Protein 2W0P (pdb70)

GO terms:
  GO:0005515 protein binding (F, IPI)
  GO:0016479 negative regulation of transcription by RNA polymerase I (P, IDA)
  GO:0005730 nucleolus (C, IMP)
  GO:0043066 negative regulation of apoptotic process (P, IMP)
  GO:1900026 positive regulation of substrate adhesion-dependent cell spreading (P, IMP)
  GO:2001046 positive regulation of integrin-mediated signaling pathway (P, IMP)
  GO:0090042 tubulin deacetylation (P, IMP)
  GO:0031523 Myb complex (C, IDA)
  GO:0090307 mitotic spindle assembly (P, IDA)
  GO:0005911 cell-cell junction (C, IDA)
  GO:0044319 wound healing, spreading of cells (P, IDA)
  GO:0030334 regulation of cell migration (P, IDA)
  GO:0060271 cilium assembly (P, IMP)
  GO:0051020 GTPase binding (F, IPI)
  GO:0001664 G protein-coupled receptor binding (F, IPI)
  GO:0019900 kinase binding (F, IPI)
  GO:0005737 cytoplasm (C, IDA)
  GO:0005576 extracellular region (C, TAS)
  GO:0005829 cytosol (C, TAS)
  GO:0051015 actin filament binding (F, IDA)

Solvent-accessible surface area: 10000 Å² total; per-residue (Å²): 78,12,4,128,91,0,130,28,36,21,90,1,14,112,181,16,66,6,36,74,73,8,97,8,46,0,90,29,178,109,8,57,99,42,6,10,18,2,6,2,11,3,69,22,95,1,108,34,69,35,103,108,86,222,106,20,26,19,4,5,18,2,33,3,129,84,50,28,95,2,52,0,4,0,32,6,46,108,97,71,4,56,123,16,63,28,104,0,71,7,60,73,124,70,10,2,127,100,0,130,23,23,22,94,0,11,101,168,19,78,11,34,67,76,7,98,9,20,0,117,28,187,143,10,57,98,42,36,11,20,0,18,1,29,14,41,11,47,5,90,10,42,44,105,117,89,221,110,22,11,17,6,4,21,0,32,2,120,89,54,28,99,1,61,0,16,0,71,3,60,129,103,80,3,48,121,15,67,28,99,0,56,5,65,72,78,170,181,55,3,0,4,15,11,28,62

Secondary structure (DSSP, 8-state):
--GGG-EEESGGGT-EETTS-EEEEEE-GGG-S--EEEEEEESSPPEEEEEE-TTS-EEEEEE-SS-EEEEEEEEETTEEPTTPSEEEEEE--/--GGG-EEESGGGT-EETTS-EEEEEE-TTT-S--EEEEEEESSPPEEEEEE-TTS-EEEEEE-SS-EEEEEEEEETTEEPTTPSEEEEEEPP-/-EEEEEEE-

Sequence (196 aa):
GGAHKVRAGGPGLERAEAGVPAEFSIWTREAGAGGLAIAVEGPSKAEISFEDRKDGSCGVAYVVQEPGDYEVSVKFNEEHIPDSPFVVPVASPGGAHKVRAGGPGLERAEAGVPAEFSIWTREAGAGGLAIAVEGPSKAEISFEDRKDGSCGVAYVVQEPGDYEVSVKFNEEHIPDSPFVVPVASPSRVASSVFIT

Structure (mmCIF, N/CA/C/O backbone):
data_2W0P
#
_entry.id   2W0P
#
_cell.length_a   36.890
_cell.length_b   68.480
_cell.length_c   85.220
_cell.angle_alpha   90.00
_cell.angle_beta   90.00
_cell.angle_gamma   90.00
#
_symmetry.space_group_name_H-M   'P 21 21 21'
#
loop_
_entity.id
_entity.type
_entity.pdbx_description
1 polymer FILAMIN-A
2 polymer 'FILAMIN-BINDING LIM PROTEIN 1'
3 non-polymer 'SULFATE ION'
4 water water
#
loop_
_atom_site.group_PDB
_atom_site.id
_atom_site.type_symbol
_atom_site.label_atom_id
_atom_site.label_alt_id
_atom_site.label_comp_id
_atom_site.label_asym_id
_atom_site.label_entity_id
_atom_site.label_seq_id
_atom_site.pdbx_PDB_ins_code
_atom_site.Cartn_x
_atom_site.Cartn_y
_atom_site.Cartn_z
_atom_site.occupancy
_atom_site.B_iso_or_equiv
_atom_site.auth_seq_id
_atom_site.auth_comp_id
_atom_site.auth_asym_id
_atom_site.auth_atom_id
_atom_site.pdbx_PDB_model_num
ATOM 1 N N . GLY A 1 1 ? 32.252 20.740 25.040 1.00 33.16 2236 GLY A N 1
ATOM 2 C CA . GLY A 1 1 ? 32.903 21.999 25.565 1.00 31.96 2236 GLY A CA 1
ATOM 3 C C . GLY A 1 1 ? 32.152 23.294 25.217 1.00 31.99 2236 GLY A C 1
ATOM 4 O O . GLY A 1 1 ? 31.039 23.237 24.674 1.00 31.40 2236 GLY A O 1
ATOM 5 N N . GLY A 1 2 ? 32.744 24.452 25.564 1.00 31.50 2237 GLY A N 1
ATOM 6 C CA . GLY A 1 2 ? 32.162 25.770 25.262 1.00 30.06 2237 GLY A CA 1
ATOM 7 C C . GLY A 1 2 ? 31.657 26.668 26.396 1.00 29.10 2237 GLY A C 1
ATOM 8 O O . GLY A 1 2 ? 31.614 27.894 26.239 1.00 28.73 2237 GLY A O 1
ATOM 9 N N . ALA A 1 3 ? 31.308 26.066 27.542 1.00 26.89 2238 ALA A N 1
ATOM 10 C CA . ALA A 1 3 ? 30.601 26.742 28.647 1.00 26.09 2238 ALA A CA 1
ATOM 11 C C . ALA A 1 3 ? 31.296 28.007 29.099 1.00 25.73 2238 ALA A C 1
ATOM 12 O O . ALA A 1 3 ? 30.630 28.990 29.383 1.00 22.90 2238 ALA A O 1
ATOM 14 N N . HIS A 1 4 ? 32.643 28.004 29.129 1.00 26.65 2239 HIS A N 1
ATOM 15 C CA . HIS A 1 4 ? 33.418 29.164 29.623 1.00 28.62 2239 HIS A CA 1
ATOM 16 C C . HIS A 1 4 ? 33.272 30.392 28.703 1.00 27.17 2239 HIS A C 1
ATOM 17 O O . HIS A 1 4 ? 33.555 31.531 29.106 1.00 26.42 2239 HIS A O 1
ATOM 24 N N . LYS A 1 5 ? 32.829 30.127 27.476 1.00 26.90 2240 LYS A N 1
ATOM 25 C CA . LYS A 1 5 ? 32.638 31.176 26.457 1.00 27.97 2240 LYS A CA 1
ATOM 26 C C . LYS A 1 5 ? 31.228 31.788 26.476 1.00 26.56 2240 LYS A C 1
ATOM 27 O O . LYS A 1 5 ? 30.982 32.814 25.814 1.00 26.83 2240 LYS A O 1
ATOM 33 N N . VAL A 1 6 ? 30.317 31.173 27.236 1.00 24.33 2241 VAL A N 1
ATOM 34 C CA . VAL A 1 6 ? 28.918 31.599 27.255 1.00 23.11 2241 VAL A CA 1
ATOM 35 C C . VAL A 1 6 ? 28.781 32.707 28.296 1.00 23.15 2241 VAL A C 1
ATOM 36 O O . VAL A 1 6 ? 29.522 32.752 29.277 1.00 22.79 2241 VAL A O 1
ATOM 40 N N . ARG A 1 7 ? 27.855 33.628 28.074 1.00 22.80 2242 ARG A N 1
ATOM 41 C CA . ARG A 1 7 ? 27.574 34.655 29.082 1.00 23.97 2242 ARG A CA 1
ATOM 42 C C . ARG A 1 7 ? 26.071 34.767 29.257 1.00 22.42 2242 ARG A C 1
ATOM 43 O O . ARG A 1 7 ? 25.327 34.617 28.313 1.00 20.62 2242 ARG A O 1
ATOM 51 N N . ALA A 1 8 ? 25.651 35.090 30.473 1.00 22.73 2243 ALA A N 1
ATOM 52 C CA . ALA A 1 8 ? 24.274 35.344 30.752 1.00 21.41 2243 ALA A CA 1
ATOM 53 C C . ALA A 1 8 ? 24.178 36.593 31.619 1.00 21.80 2243 ALA A C 1
ATOM 54 O O . ALA A 1 8 ? 25.104 36.895 32.377 1.00 22.12 2243 ALA A O 1
ATOM 56 N N . GLY A 1 9 ? 23.088 37.347 31.496 1.00 20.68 2244 GLY A N 1
ATOM 57 C CA . GLY A 1 9 ? 22.862 38.494 32.386 1.00 18.24 2244 GLY A CA 1
ATOM 58 C C . GLY A 1 9 ? 21.454 39.017 32.176 1.00 19.79 2244 GLY A C 1
ATOM 59 O O . GLY A 1 9 ? 20.816 38.707 31.164 1.00 16.95 2244 GLY A O 1
ATOM 60 N N . GLY A 1 10 ? 20.989 39.858 33.104 1.00 18.53 2245 GLY A N 1
ATOM 61 C CA . GLY A 1 10 ? 19.663 40.430 33.031 1.00 19.46 2245 GLY A CA 1
ATOM 62 C C . GLY A 1 10 ? 19.005 40.445 34.411 1.00 19.08 2245 GLY A C 1
ATOM 63 O O . GLY A 1 10 ? 19.491 39.756 35.332 1.00 21.68 2245 GLY A O 1
ATOM 64 N N . PRO A 1 11 ? 17.903 41.184 34.544 1.00 20.14 2246 PRO A N 1
ATOM 65 C CA . PRO A 1 11 ? 17.244 41.381 35.840 1.00 20.53 2246 PRO A CA 1
ATOM 66 C C . PRO A 1 11 ? 16.884 40.054 36.559 1.00 19.27 2246 PRO A C 1
ATOM 67 O O . PRO A 1 11 ? 17.059 39.958 37.790 1.00 20.34 2246 PRO A O 1
ATOM 71 N N . GLY A 1 12 ? 16.468 39.043 35.801 1.00 17.77 2247 GLY A N 1
ATOM 72 C CA . GLY A 1 12 ? 16.059 37.738 36.358 1.00 17.18 2247 GLY A CA 1
ATOM 73 C C . GLY A 1 12 ? 17.173 36.894 36.985 1.00 16.73 2247 GLY A C 1
ATOM 74 O O . GLY A 1 12 ? 16.902 35.873 37.620 1.00 16.89 2247 GLY A O 1
ATOM 75 N N . LEU A 1 13 ? 18.427 37.280 36.753 1.00 15.90 2248 LEU A N 1
ATOM 76 C CA . LEU A 1 13 ? 19.566 36.680 37.435 1.00 15.59 2248 LEU A CA 1
ATOM 77 C C . LEU A 1 13 ? 20.033 37.481 38.671 1.00 17.89 2248 LEU A C 1
ATOM 78 O O . LEU A 1 13 ? 21.041 37.106 39.302 1.00 19.43 2248 LEU A O 1
ATOM 83 N N . GLU A 1 14 ? 19.298 38.529 39.021 1.00 17.89 2249 GLU A N 1
ATOM 84 C CA . GLU A 1 14 ? 19.674 39.464 40.075 1.00 21.47 2249 GLU A CA 1
ATOM 85 C C . GLU A 1 14 ? 18.577 39.500 41.174 1.00 21.99 2249 GLU A C 1
ATOM 86 O O . GLU A 1 14 ? 18.854 39.240 42.335 1.00 23.01 2249 GLU A O 1
ATOM 92 N N . ARG A 1 15 ? 17.332 39.769 40.804 1.00 22.06 2250 ARG A N 1
ATOM 93 C CA . ARG A 1 15 ? 16.223 39.735 41.776 1.00 22.99 2250 ARG A CA 1
ATOM 94 C C . ARG A 1 15 ? 14.886 39.574 41.031 1.00 22.32 2250 ARG A C 1
ATOM 95 O O . ARG A 1 15 ? 14.780 39.913 39.865 1.00 21.77 2250 ARG A O 1
ATOM 103 N N . ALA A 1 16 ? 13.857 39.086 41.704 1.00 21.64 2251 ALA A N 1
ATOM 104 C CA . ALA A 1 16 ? 12.582 38.868 41.020 1.00 21.16 2251 ALA A CA 1
ATOM 105 C C . ALA A 1 16 ? 11.471 39.092 42.003 1.00 21.35 2251 ALA A C 1
ATOM 106 O O . ALA A 1 16 ? 11.749 39.323 43.176 1.00 22.36 2251 ALA A O 1
ATOM 108 N N . GLU A 1 17 ? 10.229 39.011 41.510 1.00 22.63 2252 GLU A N 1
ATOM 109 C CA . GLU A 1 17 ? 9.019 39.113 42.331 1.00 23.79 2252 GLU A CA 1
ATOM 110 C C . GLU A 1 17 ? 8.046 37.971 42.009 1.00 23.39 2252 GLU A C 1
ATOM 111 O O . GLU A 1 17 ? 7.922 37.531 40.864 1.00 22.42 2252 GLU A O 1
ATOM 117 N N . ALA A 1 18 ? 7.417 37.426 43.041 1.00 22.72 2253 ALA A N 1
ATOM 118 C CA . ALA A 1 18 ? 6.488 36.326 42.867 1.00 23.80 2253 ALA A CA 1
ATOM 119 C C . ALA A 1 18 ? 5.403 36.665 41.840 1.00 24.54 2253 ALA A C 1
ATOM 120 O O . ALA A 1 18 ? 4.777 37.714 41.946 1.00 25.83 2253 ALA A O 1
ATOM 122 N N . GLY A 1 19 ? 5.197 35.803 40.851 1.00 23.68 2254 GLY A N 1
ATOM 123 C CA . GLY A 1 19 ? 4.139 36.013 39.861 1.00 25.03 2254 GLY A CA 1
ATOM 124 C C . GLY A 1 19 ? 4.466 36.947 38.730 1.00 25.19 2254 GLY A C 1
ATOM 125 O O . GLY A 1 19 ? 3.648 37.118 37.813 1.00 26.70 2254 GLY A O 1
ATOM 126 N N . VAL A 1 20 ? 5.638 37.576 38.777 1.00 24.01 2255 VAL A N 1
ATOM 127 C CA . VAL A 1 20 ? 6.100 38.406 37.665 1.00 24.74 2255 VAL A CA 1
ATOM 128 C C . VAL A 1 20 ? 7.240 37.708 36.861 1.00 24.66 2255 VAL A C 1
ATOM 129 O O . VAL A 1 20 ? 8.251 37.301 37.450 1.00 24.78 2255 VAL A O 1
ATOM 133 N N . PRO A 1 21 ? 7.079 37.582 35.519 1.00 23.87 2256 PRO A N 1
ATOM 134 C CA . PRO A 1 21 ? 8.166 37.048 34.683 1.00 23.32 2256 PRO A CA 1
ATOM 135 C C . PRO A 1 21 ? 9.524 37.661 34.967 1.00 21.42 2256 PRO A C 1
ATOM 136 O O . PRO A 1 21 ? 9.680 38.852 34.886 1.00 21.96 2256 PRO A O 1
ATOM 140 N N . ALA A 1 22 ? 10.491 36.817 35.332 1.00 20.83 2257 ALA A N 1
ATOM 141 C CA . ALA A 1 22 ? 11.872 37.205 35.622 1.00 20.65 2257 ALA A CA 1
ATOM 142 C C . ALA A 1 22 ? 12.712 36.889 34.380 1.00 20.12 2257 ALA A C 1
ATOM 143 O O . ALA A 1 22 ? 12.843 35.728 34.011 1.00 22.09 2257 ALA A O 1
ATOM 145 N N . GLU A 1 23 ? 13.293 37.918 33.766 1.00 19.48 2258 GLU A N 1
ATOM 146 C CA . GLU A 1 23 ? 13.865 37.774 32.429 1.00 18.69 2258 GLU A CA 1
ATOM 147 C C . GLU A 1 23 ? 15.379 37.988 32.385 1.00 17.22 2258 GLU A C 1
ATOM 148 O O . GLU A 1 23 ? 15.916 38.881 33.047 1.00 17.51 2258 GLU A O 1
ATOM 154 N N . PHE A 1 24 ? 16.061 37.140 31.611 1.00 17.17 2259 PHE A N 1
ATOM 155 C CA . PHE A 1 24 ? 17.484 37.335 31.338 1.00 16.17 2259 PHE A CA 1
ATOM 156 C C . PHE A 1 24 ? 17.857 36.829 29.945 1.00 15.67 2259 PHE A C 1
ATOM 157 O O . PHE A 1 24 ? 17.067 36.148 29.306 1.00 16.30 2259 PHE A O 1
ATOM 165 N N . SER A 1 25 ? 19.090 37.130 29.541 1.00 14.64 2260 SER A N 1
ATOM 166 C CA . SER A 1 25 ? 19.608 36.739 28.238 1.00 17.77 2260 SER A CA 1
ATOM 167 C C . SER A 1 25 ? 20.811 35.837 28.386 1.00 15.69 2260 SER A C 1
ATOM 168 O O . SER A 1 25 ? 21.554 35.991 29.331 1.00 15.50 2260 SER A O 1
ATOM 171 N N . ILE A 1 26 ? 20.985 34.959 27.403 1.00 15.77 2261 ILE A N 1
ATOM 172 C CA . ILE A 1 26 ? 22.164 34.123 27.254 1.00 18.01 2261 ILE A CA 1
ATOM 173 C C . ILE A 1 26 ? 22.765 34.345 25.869 1.00 19.87 2261 ILE A C 1
ATOM 174 O O . ILE A 1 26 ? 22.049 34.313 24.827 1.00 21.63 2261 ILE A O 1
ATOM 179 N N . TRP A 1 27 ? 24.070 34.508 25.847 1.00 22.46 2262 TRP A N 1
ATOM 180 C CA . TRP A 1 27 ? 24.799 34.604 24.592 1.00 25.90 2262 TRP A CA 1
ATOM 181 C C . TRP A 1 27 ? 25.768 33.397 24.442 1.00 25.14 2262 TRP A C 1
ATOM 182 O O . TRP A 1 27 ? 26.756 33.289 25.169 1.00 24.02 2262 TRP A O 1
ATOM 202 N N . THR A 1 28 ? 25.468 32.492 23.525 1.00 26.48 2263 THR A N 1
ATOM 203 C CA . THR A 1 28 ? 26.350 31.320 23.319 1.00 30.73 2263 THR A CA 1
ATOM 204 C C . THR A 1 28 ? 27.033 31.340 21.967 1.00 33.01 2263 THR A C 1
ATOM 205 O O . THR A 1 28 ? 27.582 30.311 21.531 1.00 33.18 2263 THR A O 1
ATOM 209 N N . ARG A 1 29 ? 26.994 32.498 21.301 1.00 35.30 2264 ARG A N 1
ATOM 210 C CA . ARG A 1 29 ? 27.498 32.616 19.931 1.00 37.31 2264 ARG A CA 1
ATOM 211 C C . ARG A 1 29 ? 28.962 32.126 19.795 1.00 38.08 2264 ARG A C 1
ATOM 212 O O . ARG A 1 29 ? 29.271 31.339 18.902 1.00 39.20 2264 ARG A O 1
ATOM 220 N N . GLU A 1 30 ? 29.836 32.543 20.696 1.00 39.27 2265 GLU A N 1
ATOM 221 C CA . GLU A 1 30 ? 31.221 32.062 20.706 1.00 41.16 2265 GLU A CA 1
ATOM 222 C C . GLU A 1 30 ? 31.497 30.610 21.178 1.00 41.30 2265 GLU A C 1
ATOM 223 O O . GLU A 1 30 ? 32.652 30.191 21.176 1.00 41.95 2265 GLU A O 1
ATOM 229 N N . ALA A 1 31 ? 30.473 29.837 21.553 1.00 41.13 2266 ALA A N 1
ATOM 230 C CA . ALA A 1 31 ? 30.685 28.533 22.238 1.00 41.01 2266 ALA A CA 1
ATOM 231 C C . ALA A 1 31 ? 30.632 27.296 21.336 1.00 41.34 2266 ALA A C 1
ATOM 232 O O . ALA A 1 31 ? 30.982 26.183 21.761 1.00 40.68 2266 ALA A O 1
ATOM 234 N N . GLY A 1 32 ? 30.176 27.477 20.104 1.00 41.17 2267 GLY A N 1
ATOM 235 C CA . GLY A 1 32 ? 30.211 26.389 19.151 1.00 41.44 2267 GLY A CA 1
ATOM 236 C C . GLY A 1 32 ? 29.010 25.501 19.345 1.00 41.63 2267 GLY A C 1
ATOM 237 O O . GLY A 1 32 ? 27.988 25.947 19.879 1.00 41.35 2267 GLY A O 1
ATOM 238 N N . ALA A 1 33 ? 29.138 24.246 18.908 1.00 41.01 2268 ALA A N 1
ATOM 239 C CA . ALA A 1 33 ? 28.027 23.296 18.931 1.00 40.32 2268 ALA A CA 1
ATOM 240 C C . ALA A 1 33 ? 27.629 22.955 20.370 1.00 39.15 2268 ALA A C 1
ATOM 241 O O . ALA A 1 33 ? 28.505 22.788 21.228 1.00 38.81 2268 ALA A O 1
ATOM 243 N N . GLY A 1 34 ? 26.324 22.894 20.644 1.00 38.14 2269 GLY A N 1
ATOM 244 C CA . GLY A 1 34 ? 25.888 22.359 21.935 1.00 35.64 2269 GLY A CA 1
ATOM 245 C C . GLY A 1 34 ? 24.463 22.546 22.412 1.00 34.02 2269 GLY A C 1
ATOM 246 O O . GLY A 1 34 ? 23.659 23.182 21.767 1.00 34.28 2269 GLY A O 1
ATOM 247 N N . GLY A 1 35 ? 24.175 21.949 23.569 1.00 31.62 2270 GLY A N 1
ATOM 248 C CA . GLY A 1 35 ? 22.884 22.027 24.235 1.00 28.81 2270 GLY A CA 1
ATOM 249 C C . GLY A 1 35 ? 22.960 22.965 25.431 1.00 25.38 2270 GLY A C 1
ATOM 250 O O . GLY A 1 35 ? 23.912 22.931 26.200 1.00 24.80 2270 GLY A O 1
ATOM 251 N N . LEU A 1 36 ? 21.953 23.800 25.567 1.00 22.50 2271 LEU A N 1
ATOM 252 C CA . LEU A 1 36 ? 21.828 24.655 26.712 1.00 21.08 2271 LEU A CA 1
ATOM 253 C C . LEU A 1 36 ? 20.834 24.015 27.666 1.00 20.71 2271 LEU A C 1
ATOM 254 O O . LEU A 1 36 ? 19.785 23.484 27.250 1.00 19.36 2271 LEU A O 1
ATOM 259 N N . ALA A 1 37 ? 21.126 24.100 28.956 1.00 19.14 2272 ALA A N 1
ATOM 260 C CA . ALA A 1 37 ? 20.189 23.604 29.967 1.00 18.89 2272 ALA A CA 1
ATOM 261 C C . ALA A 1 37 ? 20.017 24.707 31.038 1.00 17.58 2272 ALA A C 1
ATOM 262 O O . ALA A 1 37 ? 20.977 25.278 31.488 1.00 20.23 2272 ALA A O 1
ATOM 264 N N . ILE A 1 38 ? 18.785 24.981 31.409 1.00 16.30 2273 ILE A N 1
ATOM 265 C CA . ILE A 1 38 ? 18.384 26.009 32.345 1.00 15.88 2273 ILE A CA 1
ATOM 266 C C . ILE A 1 38 ? 17.548 25.293 33.417 1.00 14.21 2273 ILE A C 1
ATOM 267 O O . ILE A 1 38 ? 16.701 24.420 33.115 1.00 14.81 2273 ILE A O 1
ATOM 272 N N . ALA A 1 39 ? 17.814 25.614 34.676 1.00 13.68 2274 ALA A N 1
ATOM 273 C CA . ALA A 1 39 ? 17.015 25.003 35.752 1.00 12.43 2274 ALA A CA 1
ATOM 274 C C . ALA A 1 39 ? 16.694 26.087 36.771 1.00 13.24 2274 ALA A C 1
ATOM 275 O O . ALA A 1 39 ? 17.471 27.038 36.946 1.00 11.45 2274 ALA A O 1
ATOM 277 N N . VAL A 1 40 ? 15.550 25.948 37.443 1.00 12.46 2275 VAL A N 1
ATOM 278 C CA . VAL A 1 40 ? 15.218 26.902 38.507 1.00 12.15 2275 VAL A CA 1
ATOM 279 C C . VAL A 1 40 ? 14.781 26.030 39.689 1.00 12.70 2275 VAL A C 1
ATOM 280 O O . VAL A 1 40 ? 13.950 25.153 39.486 1.00 13.31 2275 VAL A O 1
ATOM 284 N N . GLU A 1 41 ? 15.361 26.287 40.870 1.00 13.65 2276 GLU A N 1
ATOM 285 C CA . GLU A 1 41 ? 15.044 25.441 42.027 1.00 14.19 2276 GLU A CA 1
ATOM 286 C C . GLU A 1 41 ? 14.740 26.357 43.209 1.00 14.25 2276 GLU A C 1
ATOM 287 O O . GLU A 1 41 ? 15.441 27.320 43.412 1.00 12.93 2276 GLU A O 1
ATOM 293 N N . GLY A 1 42 ? 13.673 26.063 43.979 1.00 14.46 2277 GLY A N 1
ATOM 294 C CA . GLY A 1 42 ? 13.425 26.827 45.200 1.00 14.76 2277 GLY A CA 1
ATOM 295 C C . GLY A 1 42 ? 12.063 26.376 45.735 1.00 16.86 2277 GLY A C 1
ATOM 296 O O . GLY A 1 42 ? 11.643 25.252 45.453 1.00 17.23 2277 GLY A O 1
ATOM 297 N N . PRO A 1 43 ? 11.412 27.213 46.548 1.00 17.70 2278 PRO A N 1
ATOM 298 C CA . PRO A 1 43 ? 10.160 26.829 47.274 1.00 19.92 2278 PRO A CA 1
ATOM 299 C C . PRO A 1 43 ? 8.883 26.683 46.450 1.00 22.02 2278 PRO A C 1
ATOM 300 O O . PRO A 1 43 ? 7.857 26.289 47.013 1.00 24.58 2278 PRO A O 1
ATOM 304 N N . SER A 1 44 ? 8.904 26.924 45.136 1.00 19.77 2279 SER A N 1
ATOM 305 C CA . SER A 1 44 ? 7.702 26.616 44.318 1.00 20.28 2279 SER A CA 1
ATOM 306 C C . SER A 1 44 ? 8.083 26.250 42.900 1.00 20.70 2279 SER A C 1
ATOM 307 O O . SER A 1 44 ? 9.236 26.492 42.548 1.00 17.96 2279 SER A O 1
ATOM 310 N N . LYS A 1 45 ? 7.145 25.649 42.117 1.00 20.99 2280 LYS A N 1
ATOM 311 C CA . LYS A 1 45 ? 7.414 25.184 40.715 1.00 23.27 2280 LYS A CA 1
ATOM 312 C C . LYS A 1 45 ? 7.662 26.411 39.808 1.00 22.60 2280 LYS A C 1
ATOM 313 O O . LYS A 1 45 ? 6.891 27.365 39.852 1.00 23.48 2280 LYS A O 1
ATOM 319 N N . ALA A 1 46 ? 8.731 26.393 39.005 1.00 21.47 2281 ALA A N 1
ATOM 320 C CA . ALA A 1 46 ? 8.971 27.449 38.013 1.00 20.62 2281 ALA A CA 1
ATOM 321 C C . ALA A 1 46 ? 8.331 27.064 36.682 1.00 20.15 2281 ALA A C 1
ATOM 322 O O . ALA A 1 46 ? 8.422 25.907 36.284 1.00 21.00 2281 ALA A O 1
ATOM 324 N N . GLU A 1 47 ? 7.701 28.034 36.018 1.00 19.93 2282 GLU A N 1
ATOM 325 C CA . GLU A 1 47 ? 7.354 27.911 34.617 1.00 21.40 2282 GLU A CA 1
ATOM 326 C C . GLU A 1 47 ? 8.459 28.625 33.818 1.00 20.76 2282 GLU A C 1
ATOM 327 O O . GLU A 1 47 ? 8.625 29.820 33.977 1.00 21.59 2282 GLU A O 1
ATOM 333 N N . ILE A 1 48 ? 9.145 27.895 32.940 1.00 20.47 2283 ILE A N 1
ATOM 334 C CA . ILE A 1 48 ? 10.331 28.478 32.219 1.00 19.34 2283 ILE A CA 1
ATOM 335 C C . ILE A 1 48 ? 10.004 28.544 30.730 1.00 20.77 2283 ILE A C 1
ATOM 336 O O . ILE A 1 48 ? 9.572 27.546 30.127 1.00 21.56 2283 ILE A O 1
ATOM 341 N N . SER A 1 49 ? 10.180 29.715 30.148 1.00 22.41 2284 SER A N 1
ATOM 342 C CA . SER A 1 49 ? 10.073 29.844 28.676 1.00 23.13 2284 SER A CA 1
ATOM 343 C C . SER A 1 49 ? 11.356 30.362 28.037 1.00 23.03 2284 SER A C 1
ATOM 344 O O . SER A 1 49 ? 12.178 31.012 28.688 1.00 20.30 2284 SER A O 1
ATOM 347 N N . PHE A 1 50 ? 11.532 30.035 26.760 1.00 23.89 2285 PHE A N 1
ATOM 348 C CA . PHE A 1 50 ? 12.828 30.197 26.124 1.00 26.85 2285 PHE A CA 1
ATOM 349 C C . PHE A 1 50 ? 12.547 30.768 24.740 1.00 28.58 2285 PHE A C 1
ATOM 350 O O . PHE A 1 50 ? 11.594 30.325 24.088 1.00 29.70 2285 PHE A O 1
ATOM 358 N N . GLU A 1 51 ? 13.314 31.765 24.304 1.00 28.93 2286 GLU A N 1
ATOM 359 C CA . GLU A 1 51 ? 13.178 32.251 22.915 1.00 30.88 2286 GLU A CA 1
ATOM 360 C C . GLU A 1 51 ? 14.531 32.294 22.236 1.00 30.76 2286 GLU A C 1
ATOM 361 O O . GLU A 1 51 ? 15.454 32.965 22.704 1.00 27.88 2286 GLU A O 1
ATOM 367 N N . ASP A 1 52 ? 14.638 31.512 21.165 1.00 32.08 2287 ASP A N 1
ATOM 368 C CA . ASP A 1 52 ? 15.868 31.406 20.390 1.00 33.93 2287 ASP A CA 1
ATOM 369 C C . ASP A 1 52 ? 15.747 32.523 19.338 1.00 33.39 2287 ASP A C 1
ATOM 370 O O . ASP A 1 52 ? 14.967 32.393 18.384 1.00 34.64 2287 ASP A O 1
ATOM 375 N N . ARG A 1 53 ? 16.442 33.638 19.538 1.00 31.83 2288 ARG A N 1
ATOM 376 C CA . ARG A 1 53 ? 16.247 34.805 18.645 1.00 32.32 2288 ARG A CA 1
ATOM 377 C C . ARG A 1 53 ? 17.190 34.776 17.431 1.00 32.47 2288 ARG A C 1
ATOM 378 O O . ARG A 1 53 ? 18.222 34.138 17.459 1.00 31.08 2288 ARG A O 1
ATOM 386 N N . LYS A 1 54 ? 16.855 35.475 16.363 1.00 34.23 2289 LYS A N 1
ATOM 387 C CA . LYS A 1 54 ? 17.739 35.376 15.202 1.00 36.46 2289 LYS A CA 1
ATOM 388 C C . LYS A 1 54 ? 18.995 36.281 15.324 1.00 34.49 2289 LYS A C 1
ATOM 389 O O . LYS A 1 54 ? 19.813 36.359 14.423 1.00 33.75 2289 LYS A O 1
ATOM 395 N N . ASP A 1 55 ? 19.162 36.912 16.489 1.00 34.33 2290 ASP A N 1
ATOM 396 C CA . ASP A 1 55 ? 20.144 38.000 16.683 1.00 32.39 2290 ASP A CA 1
ATOM 397 C C . ASP A 1 55 ? 21.423 37.691 17.483 1.00 32.22 2290 ASP A C 1
ATOM 398 O O . ASP A 1 55 ? 22.096 38.614 17.934 1.00 31.53 2290 ASP A O 1
ATOM 403 N N . GLY A 1 56 ? 21.755 36.412 17.641 1.00 33.56 2291 GLY A N 1
ATOM 404 C CA . GLY A 1 56 ? 22.913 36.000 18.443 1.00 33.31 2291 GLY A CA 1
ATOM 405 C C . GLY A 1 56 ? 22.604 35.871 19.941 1.00 33.87 2291 GLY A C 1
ATOM 406 O O . GLY A 1 56 ? 23.536 35.747 20.781 1.00 34.86 2291 GLY A O 1
ATOM 407 N N . SER A 1 57 ? 21.312 35.899 20.305 1.00 31.90 2292 SER A N 1
ATOM 408 C CA . SER A 1 57 ? 20.964 35.845 21.731 1.00 28.80 2292 SER A CA 1
ATOM 409 C C . SER A 1 57 ? 19.800 34.914 22.015 1.00 27.73 2292 SER A C 1
ATOM 410 O O . SER A 1 57 ? 18.965 34.639 21.146 1.00 26.43 2292 SER A O 1
ATOM 413 N N . CYS A 1 58 ? 19.744 34.410 23.241 1.00 25.26 2293 CYS A N 1
ATOM 414 C CA . CYS A 1 58 ? 18.652 33.506 23.613 1.00 23.69 2293 CYS A CA 1
ATOM 415 C C . CYS A 1 58 ? 17.928 34.143 24.814 1.00 21.71 2293 CYS A C 1
ATOM 416 O O . CYS A 1 58 ? 18.547 34.536 25.787 1.00 22.27 2293 CYS A O 1
ATOM 420 N N . GLY A 1 59 ? 16.620 34.281 24.737 1.00 20.00 2294 GLY A N 1
ATOM 421 C CA . GLY A 1 59 ? 15.916 34.885 25.827 1.00 17.80 2294 GLY A CA 1
ATOM 422 C C . GLY A 1 59 ? 15.287 33.832 26.757 1.00 17.95 2294 GLY A C 1
ATOM 423 O O . GLY A 1 59 ? 14.692 32.886 26.292 1.00 15.90 2294 GLY A O 1
ATOM 424 N N . VAL A 1 60 ? 15.296 34.106 28.053 1.00 16.58 2295 VAL A N 1
ATOM 425 C CA . VAL A 1 60 ? 14.718 33.185 29.024 1.00 17.61 2295 VAL A CA 1
ATOM 426 C C . VAL A 1 60 ? 13.823 34.012 29.934 1.00 16.53 2295 VAL A C 1
ATOM 427 O O . VAL A 1 60 ? 14.142 35.168 30.220 1.00 16.34 2295 VAL A O 1
ATOM 431 N N . ALA A 1 61 ? 12.695 33.418 30.363 1.00 17.73 2296 ALA A N 1
ATOM 432 C CA . ALA A 1 61 ? 11.858 34.064 31.372 1.00 17.91 2296 ALA A CA 1
ATOM 433 C C . ALA A 1 61 ? 11.370 32.912 32.282 1.00 17.66 2296 ALA A C 1
ATOM 434 O O . ALA A 1 61 ? 11.144 31.767 31.804 1.00 17.99 2296 ALA A O 1
ATOM 436 N N . TYR A 1 62 ? 11.266 33.198 33.582 1.00 16.61 2297 TYR A N 1
ATOM 437 C CA . TYR A 1 62 ? 10.640 32.199 34.458 1.00 15.88 2297 TYR A CA 1
ATOM 438 C C . TYR A 1 62 ? 9.665 32.913 35.364 1.00 16.75 2297 TYR A C 1
ATOM 439 O O . TYR A 1 62 ? 9.806 34.109 35.616 1.00 16.67 2297 TYR A O 1
ATOM 448 N N . VAL A 1 63 ? 8.671 32.165 35.835 1.00 18.00 2298 VAL A N 1
ATOM 449 C CA . VAL A 1 63 ? 7.769 32.699 36.841 1.00 18.11 2298 VAL A CA 1
ATOM 450 C C . VAL A 1 63 ? 7.633 31.683 37.967 1.00 17.32 2298 VAL A C 1
ATOM 451 O O . VAL A 1 63 ? 7.426 30.491 37.748 1.00 16.91 2298 VAL A O 1
ATOM 455 N N . VAL A 1 64 ? 7.747 32.167 39.186 1.00 17.90 2299 VAL A N 1
ATOM 456 C CA . VAL A 1 64 ? 7.561 31.295 40.363 1.00 18.21 2299 VAL A CA 1
ATOM 457 C C . VAL A 1 64 ? 6.508 31.978 41.242 1.00 19.32 2299 VAL A C 1
ATOM 458 O O . VAL A 1 64 ? 6.449 33.209 41.255 1.00 18.89 2299 VAL A O 1
ATOM 462 N N . GLN A 1 65 ? 5.666 31.209 41.950 1.00 21.39 2300 GLN A N 1
ATOM 463 C CA . GLN A 1 65 ? 4.549 31.899 42.671 1.00 22.40 2300 GLN A CA 1
ATOM 464 C C . GLN A 1 65 ? 4.811 32.217 44.122 1.00 22.78 2300 GLN A C 1
ATOM 465 O O . GLN A 1 65 ? 4.099 33.048 44.729 1.00 24.72 2300 GLN A O 1
ATOM 471 N N . GLU A 1 66 ? 5.826 31.581 44.698 1.00 22.21 2301 GLU A N 1
ATOM 472 C CA . GLU A 1 66 ? 6.121 31.786 46.092 1.00 22.30 2301 GLU A CA 1
ATOM 473 C C . GLU A 1 66 ? 7.399 32.612 46.329 1.00 21.41 2301 GLU A C 1
ATOM 474 O O . GLU A 1 66 ? 8.475 32.285 45.792 1.00 21.29 2301 GLU A O 1
ATOM 480 N N . PRO A 1 67 ? 7.315 33.636 47.189 1.00 21.68 2302 PRO A N 1
ATOM 481 C CA . PRO A 1 67 ? 8.556 34.375 47.559 1.00 21.91 2302 PRO A CA 1
ATOM 482 C C . PRO A 1 67 ? 9.600 33.504 48.246 1.00 20.91 2302 PRO A C 1
ATOM 483 O O . PRO A 1 67 ? 9.252 32.532 48.925 1.00 22.18 2302 PRO A O 1
ATOM 487 N N . GLY A 1 68 ? 10.873 33.833 48.088 1.00 19.70 2303 GLY A N 1
ATOM 488 C CA . GLY A 1 68 ? 11.924 33.122 48.747 1.00 18.76 2303 GLY A CA 1
ATOM 489 C C . GLY A 1 68 ? 13.163 33.167 47.879 1.00 20.07 2303 GLY A C 1
ATOM 490 O O . GLY A 1 68 ? 13.178 33.864 46.852 1.00 19.08 2303 GLY A O 1
ATOM 491 N N . ASP A 1 69 ? 14.184 32.407 48.259 1.00 19.18 2304 ASP A N 1
ATOM 492 C CA . ASP A 1 69 ? 15.443 32.406 47.478 1.00 20.00 2304 ASP A CA 1
ATOM 493 C C . ASP A 1 69 ? 15.430 31.248 46.504 1.00 18.46 2304 ASP A C 1
ATOM 494 O O . ASP A 1 69 ? 15.115 30.106 46.874 1.00 18.08 2304 ASP A O 1
ATOM 499 N N . TYR A 1 70 ? 15.836 31.540 45.277 1.00 17.42 2305 TYR A N 1
ATOM 500 C CA . TYR A 1 70 ? 15.810 30.549 44.202 1.00 15.22 2305 TYR A CA 1
ATOM 501 C C . TYR A 1 70 ? 17.220 30.435 43.593 1.00 15.58 2305 TYR A C 1
ATOM 502 O O . TYR A 1 70 ? 17.989 31.374 43.627 1.00 16.89 2305 TYR A O 1
ATOM 511 N N . GLU A 1 71 ? 17.548 29.260 43.061 1.00 14.75 2306 GLU A N 1
ATOM 512 C CA . GLU A 1 71 ? 18.762 29.102 42.311 1.00 15.10 2306 GLU A CA 1
ATOM 513 C C . GLU A 1 71 ? 18.460 28.949 40.847 1.00 13.50 2306 GLU A C 1
ATOM 514 O O . GLU A 1 71 ? 17.596 28.136 40.436 1.00 14.13 2306 GLU A O 1
ATOM 520 N N . VAL A 1 72 ? 19.210 29.672 40.040 1.00 14.06 2307 VAL A N 1
ATOM 521 C CA . VAL A 1 72 ? 19.028 29.566 38.560 1.00 14.07 2307 VAL A CA 1
ATOM 522 C C . VAL A 1 72 ? 20.342 29.013 37.998 1.00 14.00 2307 VAL A C 1
ATOM 523 O O . VAL A 1 72 ? 21.375 29.610 38.210 1.00 14.53 2307 VAL A O 1
ATOM 527 N N . SER A 1 73 ? 20.263 27.883 37.270 1.00 13.91 2308 SER A N 1
ATOM 528 C CA . SER A 1 73 ? 21.449 27.157 36.740 1.00 15.70 2308 SER A CA 1
ATOM 529 C C . SER A 1 73 ? 21.440 27.356 35.248 1.00 13.98 23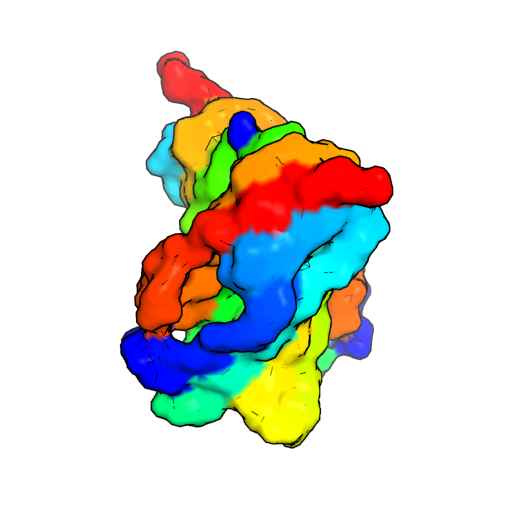08 SER A C 1
ATOM 530 O O . SER A 1 73 ? 20.360 27.259 34.659 1.00 15.26 2308 SER A O 1
ATOM 533 N N . VAL A 1 74 ? 22.590 27.666 34.643 1.00 14.62 2309 VAL A N 1
ATOM 534 C CA . VAL A 1 74 ? 22.690 27.723 33.198 1.00 14.14 2309 VAL A CA 1
ATOM 535 C C . VAL A 1 74 ? 23.924 26.895 32.861 1.00 14.39 2309 VAL A C 1
ATOM 536 O O . VAL A 1 74 ? 25.042 27.167 33.352 1.00 11.63 2309 VAL A O 1
ATOM 540 N N . LYS A 1 75 ? 23.705 25.873 32.023 1.00 14.76 2310 LYS A N 1
ATOM 541 C CA . LYS A 1 75 ? 24.784 24.981 31.666 1.00 17.10 2310 LYS A CA 1
ATOM 542 C C . LYS A 1 75 ? 24.866 24.922 30.156 1.00 17.67 2310 LYS A C 1
ATOM 543 O O . LYS A 1 75 ? 23.855 25.023 29.489 1.00 17.17 2310 LYS A O 1
ATOM 549 N N . PHE A 1 76 ? 26.074 24.816 29.643 1.00 18.97 2311 PHE A N 1
ATOM 550 C CA . PHE A 1 76 ? 26.273 24.581 28.186 1.00 19.20 2311 PHE A CA 1
ATOM 551 C C . PHE A 1 76 ? 27.059 23.290 28.012 1.00 19.51 2311 PHE A C 1
ATOM 552 O O . PHE A 1 76 ? 28.148 23.180 28.577 1.00 20.45 2311 PHE A O 1
ATOM 560 N N . ASN A 1 77 ? 26.498 22.307 27.319 1.00 19.71 2312 ASN A N 1
ATOM 561 C CA . ASN A 1 77 ? 27.139 20.985 27.208 1.00 21.99 2312 ASN A CA 1
ATOM 562 C C . ASN A 1 77 ? 27.449 20.362 28.586 1.00 22.70 2312 ASN A C 1
ATOM 563 O O . ASN A 1 77 ? 28.567 19.860 28.862 1.00 21.13 2312 ASN A O 1
ATOM 568 N N . GLU A 1 78 ? 26.437 20.434 29.445 1.00 22.78 2313 GLU A N 1
ATOM 569 C CA . GLU A 1 78 ? 26.481 19.820 30.776 1.00 25.21 2313 GLU A CA 1
ATOM 570 C C . GLU A 1 78 ? 27.408 20.504 31.781 1.00 23.82 2313 GLU A C 1
ATOM 571 O O . GLU A 1 78 ? 27.621 19.967 32.884 1.00 24.82 2313 GLU A O 1
ATOM 577 N N . GLU A 1 79 ? 27.952 21.677 31.447 1.00 20.70 2314 GLU A N 1
ATOM 578 C CA . GLU A 1 79 ? 28.848 22.400 32.355 1.00 20.73 2314 GLU A CA 1
ATOM 579 C C . GLU A 1 79 ? 28.312 23.765 32.717 1.00 18.38 2314 GLU A C 1
ATOM 580 O O . GLU A 1 79 ? 27.871 24.505 31.814 1.00 14.53 2314 GLU A O 1
ATOM 586 N N . HIS A 1 80 ? 28.416 24.147 33.996 1.00 16.80 2315 HIS A N 1
ATOM 587 C CA . HIS A 1 80 ? 27.960 25.499 34.403 1.00 17.34 2315 HIS A CA 1
ATOM 588 C C . HIS A 1 80 ? 28.733 26.582 33.647 1.00 18.76 2315 HIS A C 1
ATOM 589 O O . HIS A 1 80 ? 29.947 26.468 33.474 1.00 18.33 2315 HIS A O 1
ATOM 596 N N . ILE A 1 81 ? 28.018 27.629 33.219 1.00 16.94 2316 ILE A N 1
ATOM 597 C CA . ILE A 1 81 ? 28.658 28.802 32.652 1.00 17.19 2316 ILE A CA 1
ATOM 598 C C . ILE A 1 81 ? 29.220 29.657 33.780 1.00 17.25 2316 ILE A C 1
ATOM 599 O O . ILE A 1 81 ? 28.930 29.389 34.970 1.00 17.87 2316 ILE A O 1
ATOM 604 N N . PRO A 1 82 ? 30.010 30.681 33.433 1.00 18.67 2317 PRO A N 1
ATOM 605 C CA . PRO A 1 82 ? 30.536 31.566 34.448 1.00 18.45 2317 PRO A CA 1
ATOM 606 C C . PRO A 1 82 ? 29.436 32.168 35.357 1.00 18.21 2317 PRO A C 1
ATOM 607 O O . PRO A 1 82 ? 28.391 32.570 34.880 1.00 17.39 2317 PRO A O 1
ATOM 611 N N . ASP A 1 83 ? 29.686 32.177 36.672 1.00 17.69 2318 ASP A N 1
ATOM 612 C CA . ASP A 1 83 ? 28.720 32.692 37.672 1.00 18.22 2318 ASP A CA 1
ATOM 613 C C . ASP A 1 83 ? 27.477 31.810 37.955 1.00 17.16 2318 ASP A C 1
ATOM 614 O O . ASP A 1 83 ? 26.688 32.111 38.872 1.00 17.05 2318 ASP A O 1
ATOM 619 N N . SER A 1 84 ? 27.312 30.697 37.235 1.00 15.92 2319 SER A N 1
ATOM 620 C CA . SER A 1 84 ? 26.223 29.735 37.559 1.00 15.30 2319 SER A CA 1
ATOM 621 C C . SER A 1 84 ? 26.729 28.675 38.610 1.00 14.98 2319 SER A C 1
ATOM 622 O O . SER A 1 84 ? 27.867 28.223 38.540 1.00 15.03 2319 SER A O 1
ATOM 625 N N . PRO A 1 85 ? 25.850 28.217 39.528 1.00 15.14 2320 PRO A N 1
ATOM 626 C CA . PRO A 1 85 ? 24.451 28.615 39.682 1.00 14.38 2320 PRO A CA 1
ATOM 627 C C . PRO A 1 85 ? 24.311 30.023 40.279 1.00 14.37 2320 PRO A C 1
ATOM 628 O O . PRO A 1 85 ? 25.131 30.447 41.102 1.00 16.02 2320 PRO A O 1
ATOM 632 N N . PHE A 1 86 ? 23.283 30.722 39.854 1.00 14.91 2321 PHE A N 1
ATOM 633 C CA . PHE A 1 86 ? 22.970 32.062 40.372 1.00 15.02 2321 PHE A CA 1
ATOM 634 C C . PHE A 1 86 ? 21.966 31.950 41.515 1.00 16.41 2321 PHE A C 1
ATOM 635 O O . PHE A 1 86 ? 21.000 31.154 41.419 1.00 18.18 2321 PHE A O 1
ATOM 643 N N . VAL A 1 87 ? 22.162 32.743 42.580 1.00 15.70 2322 VAL A N 1
ATOM 644 C CA . VAL A 1 87 ? 21.175 32.773 43.677 1.00 15.55 2322 VAL A CA 1
ATOM 645 C C . VAL A 1 87 ? 20.369 34.057 43.572 1.00 16.07 2322 VAL A C 1
ATOM 646 O O . VAL A 1 87 ? 20.957 35.155 43.582 1.00 15.11 2322 VAL A O 1
ATOM 650 N N . VAL A 1 88 ? 19.045 33.927 43.398 1.00 14.04 2323 VAL A N 1
ATOM 651 C CA . VAL A 1 88 ? 18.138 35.082 43.130 1.00 16.09 2323 VAL A CA 1
ATOM 652 C C . VAL A 1 88 ? 17.071 35.204 44.211 1.00 16.02 2323 VAL A C 1
ATOM 653 O O . VAL A 1 88 ? 16.238 34.300 44.352 1.00 17.50 2323 VAL A O 1
ATOM 657 N N . PRO A 1 89 ? 17.067 36.326 44.958 1.00 17.84 2324 PRO A N 1
ATOM 658 C CA . PRO A 1 89 ? 15.958 36.599 45.916 1.00 17.81 2324 PRO A CA 1
ATOM 659 C C . PRO A 1 89 ? 14.651 36.978 45.197 1.00 19.21 2324 PRO A C 1
ATOM 660 O O . PRO A 1 89 ? 14.630 37.911 44.365 1.00 18.85 2324 PRO A O 1
ATOM 664 N N . VAL A 1 90 ? 13.567 36.251 45.503 1.00 17.69 2325 VAL A N 1
ATOM 665 C CA . VAL A 1 90 ? 12.258 36.514 44.928 1.00 18.56 2325 VAL A CA 1
ATOM 666 C C . VAL A 1 90 ? 11.304 37.173 45.983 1.00 21.41 2325 VAL A C 1
ATOM 667 O O . VAL A 1 90 ? 10.944 36.542 47.000 1.00 20.89 2325 VAL A O 1
ATO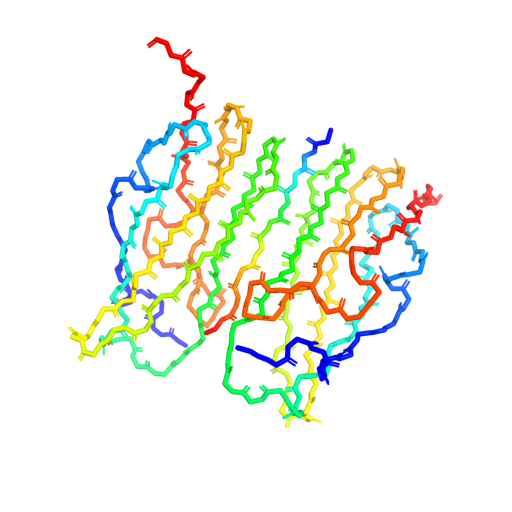M 671 N N . ALA A 1 91 ? 10.909 38.429 45.726 1.00 23.47 2326 ALA A N 1
ATOM 672 C CA . ALA A 1 91 ? 10.181 39.219 46.738 1.00 26.21 2326 ALA A CA 1
ATOM 673 C C . ALA A 1 91 ? 8.691 39.009 46.654 1.00 28.38 2326 ALA A C 1
ATOM 674 O O . ALA A 1 91 ? 8.185 38.506 45.655 1.00 28.52 2326 ALA A O 1
ATOM 676 N N . SER A 1 92 ? 7.967 39.340 47.724 1.00 30.78 2327 SER A N 1
ATOM 677 C CA . SER A 1 92 ? 6.518 39.365 47.617 1.00 34.27 2327 SER A CA 1
ATOM 678 C C . SER A 1 92 ? 6.100 40.494 46.678 1.00 35.96 2327 SER A C 1
ATOM 679 O O . SER A 1 92 ? 6.804 41.494 46.520 1.00 35.91 2327 SER A O 1
ATOM 682 N N . PRO A 1 93 ? 4.957 40.318 46.024 1.00 37.97 2328 PRO A N 1
ATOM 683 C CA . PRO A 1 93 ? 4.483 41.331 45.099 1.00 38.91 2328 PRO A CA 1
ATOM 684 C C . PRO A 1 93 ? 4.019 42.654 45.769 1.00 40.00 2328 PRO A C 1
ATOM 685 O O . PRO A 1 93 ? 3.860 42.724 47.010 1.00 41.28 2328 PRO A O 1
ATOM 689 N N . GLY B 1 1 ? 6.193 23.606 13.140 1.00 39.89 2236 GLY B N 1
ATOM 690 C CA . GLY B 1 1 ? 6.851 22.282 13.445 1.00 39.38 2236 GLY B CA 1
ATOM 691 C C . GLY B 1 1 ? 5.889 21.115 13.460 1.00 38.87 2236 GLY B C 1
ATOM 692 O O . GLY B 1 1 ? 4.733 21.244 13.872 1.00 41.17 2236 GLY B O 1
ATOM 693 N N . GLY B 1 2 ? 6.335 19.966 12.975 1.00 37.74 2237 GLY B N 1
ATOM 694 C CA . GLY B 1 2 ? 5.472 18.805 12.974 1.00 34.94 2237 GLY B CA 1
ATOM 695 C C . GLY B 1 2 ? 5.684 18.010 14.242 1.00 33.10 2237 GLY B C 1
ATOM 696 O O . GLY B 1 2 ? 6.108 16.851 14.152 1.00 31.87 2237 GLY B O 1
ATOM 697 N N . ALA B 1 3 ? 5.381 18.620 15.408 1.00 31.36 2238 ALA B N 1
ATOM 698 C CA . ALA B 1 3 ? 5.418 17.910 16.712 1.00 30.78 2238 ALA B CA 1
ATOM 699 C C . ALA B 1 3 ? 4.576 16.641 16.661 1.00 30.13 2238 ALA B C 1
ATOM 700 O O . ALA B 1 3 ? 4.994 15.605 17.196 1.00 29.10 2238 ALA B O 1
ATOM 702 N N . HIS B 1 4 ? 3.435 16.682 15.943 1.00 30.81 2239 HIS B N 1
ATOM 703 C CA . HIS B 1 4 ? 2.559 15.509 15.840 1.00 31.93 2239 HIS B CA 1
ATOM 704 C C . HIS B 1 4 ? 3.252 14.351 15.108 1.00 30.39 2239 HIS B C 1
ATOM 705 O O . HIS B 1 4 ? 2.850 13.194 15.224 1.00 31.55 2239 HIS B O 1
ATOM 712 N N . LYS B 1 5 ? 4.313 14.651 14.382 1.00 29.97 2240 LYS B N 1
ATOM 713 C CA . LYS B 1 5 ? 5.061 13.580 13.671 1.00 30.78 2240 LYS B CA 1
ATOM 714 C C . LYS B 1 5 ? 6.205 12.971 14.482 1.00 29.70 2240 LYS B C 1
ATOM 715 O O . LYS B 1 5 ? 6.789 11.972 14.084 1.00 29.61 2240 LYS B O 1
ATOM 721 N N . VAL B 1 6 ? 6.536 13.610 15.605 1.00 29.04 2241 VAL B N 1
ATOM 722 C CA . VAL B 1 6 ? 7.596 13.126 16.512 1.00 26.50 2241 VAL B CA 1
ATOM 723 C C . VAL B 1 6 ? 7.074 11.985 17.385 1.00 25.68 2241 VAL B C 1
ATOM 724 O O . VAL B 1 6 ? 5.915 11.972 17.756 1.00 25.15 2241 VAL B O 1
ATOM 728 N N . ARG B 1 7 ? 7.932 11.006 17.689 1.00 24.71 2242 ARG B N 1
ATOM 729 C CA . ARG B 1 7 ? 7.620 9.938 18.630 1.00 24.76 2242 ARG B CA 1
ATOM 730 C C . ARG B 1 7 ? 8.709 9.846 19.709 1.00 23.34 2242 ARG B C 1
ATOM 731 O O . ARG B 1 7 ? 9.863 10.024 19.417 1.00 23.19 2242 ARG B O 1
ATOM 739 N N . ALA B 1 8 ? 8.337 9.494 20.932 1.00 23.70 2243 ALA B N 1
ATOM 740 C CA . ALA B 1 8 ? 9.357 9.184 21.947 1.00 22.09 2243 ALA B CA 1
ATOM 741 C C . ALA B 1 8 ? 8.930 7.965 22.696 1.00 22.06 2243 ALA B C 1
ATOM 742 O O . ALA B 1 8 ? 7.734 7.658 22.775 1.00 22.44 2243 ALA B O 1
ATOM 744 N N . GLY B 1 9 ? 9.886 7.266 23.267 1.00 19.85 2244 GLY B N 1
ATOM 745 C CA . GLY B 1 9 ? 9.540 6.136 24.091 1.00 20.53 2244 GLY B CA 1
ATOM 746 C C . GLY B 1 9 ? 10.762 5.578 24.774 1.00 19.49 2244 GLY B C 1
ATOM 747 O O . GLY B 1 9 ? 11.907 5.869 24.386 1.00 20.23 2244 GLY B O 1
ATOM 748 N N . GLY B 1 10 ? 10.524 4.763 25.783 1.00 18.96 2245 GLY B N 1
ATOM 749 C CA . GLY B 1 10 ? 11.642 4.144 26.521 1.00 19.00 2245 GLY B CA 1
ATOM 750 C C . GLY B 1 10 ? 11.338 4.069 28.023 1.00 18.43 2245 GLY B C 1
ATOM 751 O O . GLY B 1 10 ? 10.439 4.776 28.503 1.00 19.03 2245 GLY B O 1
ATOM 752 N N . PRO B 1 11 ? 12.146 3.306 28.760 1.00 18.89 2246 PRO B N 1
ATOM 753 C CA . PRO B 1 11 ? 11.921 3.118 30.203 1.00 19.75 2246 PRO B CA 1
ATOM 754 C C . PRO B 1 11 ? 11.903 4.436 30.977 1.00 19.40 2246 PRO B C 1
ATOM 755 O O . PRO B 1 11 ? 11.113 4.574 31.916 1.00 20.09 2246 PRO B O 1
ATOM 759 N N . GLY B 1 12 ? 12.722 5.428 30.577 1.00 18.36 2247 GLY B N 1
ATOM 760 C CA . GLY B 1 12 ? 12.749 6.728 31.311 1.00 17.91 2247 GLY B CA 1
ATOM 761 C C . GLY B 1 12 ? 11.474 7.572 31.192 1.00 16.39 2247 GLY B C 1
ATOM 762 O O . GLY B 1 12 ? 11.347 8.610 31.872 1.00 15.31 2247 GLY B O 1
ATOM 763 N N . LEU B 1 13 ? 10.555 7.156 30.305 1.00 15.74 2248 LEU B N 1
ATOM 764 C CA . LEU B 1 13 ? 9.266 7.823 30.221 1.00 15.21 2248 LEU B CA 1
ATOM 765 C C . LEU B 1 13 ? 8.164 7.031 30.976 1.00 16.49 2248 LEU B C 1
ATOM 766 O O . LEU B 1 13 ? 6.971 7.410 30.894 1.00 17.07 2248 LEU B O 1
ATOM 771 N N . GLU B 1 14 ? 8.571 5.978 31.682 1.00 16.06 2249 GLU B N 1
ATOM 772 C CA . GLU B 1 14 ? 7.623 5.083 32.369 1.00 18.83 2249 GLU B CA 1
ATOM 773 C C . GLU B 1 14 ? 7.851 5.035 33.899 1.00 17.93 2249 GLU B C 1
ATOM 774 O O . GLU B 1 14 ? 6.931 5.301 34.678 1.00 18.50 2249 GLU B O 1
ATOM 780 N N . ARG B 1 15 ? 9.078 4.717 34.301 1.00 18.46 2250 ARG B N 1
ATOM 781 C CA . ARG B 1 15 ? 9.450 4.508 35.710 1.00 20.21 2250 ARG B CA 1
ATOM 782 C C . ARG B 1 15 ? 10.921 4.827 35.818 1.00 19.98 2250 ARG B C 1
ATOM 783 O O . ARG B 1 15 ? 11.689 4.652 34.840 1.00 20.61 2250 ARG B O 1
ATOM 791 N N . ALA B 1 16 ? 11.358 5.296 36.985 1.00 17.58 2251 ALA B N 1
ATOM 792 C CA . ALA B 1 16 ? 12.776 5.509 37.170 1.00 17.62 2251 ALA B CA 1
ATOM 793 C C . ALA B 1 16 ? 13.119 5.207 38.599 1.00 17.75 2251 ALA B C 1
ATOM 794 O O . ALA B 1 16 ? 12.226 5.002 39.433 1.00 15.69 2251 ALA B O 1
ATOM 796 N N . GLU B 1 17 ? 14.417 5.142 38.852 1.00 19.37 2252 GLU B N 1
ATOM 797 C CA . GLU B 1 17 ? 14.937 4.937 40.209 1.00 20.90 2252 GLU B CA 1
ATOM 798 C C . GLU B 1 17 ? 15.811 6.165 40.591 1.00 20.50 2252 GLU B C 1
ATOM 799 O O . GLU B 1 17 ? 16.597 6.690 39.791 1.00 20.20 2252 GLU B O 1
ATOM 809 N N . ALA B 1 18 ? 15.662 6.629 41.826 1.00 20.73 2253 ALA B N 1
ATOM 810 C CA . ALA B 1 18 ? 16.425 7.791 42.303 1.00 22.58 2253 ALA B CA 1
ATOM 811 C C . ALA B 1 18 ? 17.933 7.523 42.168 1.00 23.47 2253 ALA B C 1
ATOM 812 O O . ALA B 1 18 ? 18.450 6.460 42.597 1.00 24.40 2253 ALA B O 1
ATOM 814 N N . GLY B 1 19 ? 18.618 8.490 41.573 1.00 23.00 2254 GLY B N 1
ATOM 815 C CA . GLY B 1 19 ? 20.053 8.430 41.395 1.00 24.37 2254 GLY B CA 1
ATOM 816 C C . GLY B 1 19 ? 20.538 7.590 40.231 1.00 24.65 2254 GLY B C 1
ATOM 817 O O . GLY B 1 19 ? 21.736 7.548 40.013 1.00 26.77 2254 GLY B O 1
ATOM 818 N N . VAL B 1 20 ? 19.636 6.928 39.498 1.00 22.93 2255 VAL B N 1
ATOM 819 C CA . VAL B 1 20 ? 19.953 6.059 38.342 1.00 22.82 2255 VAL B CA 1
ATOM 820 C C . VAL B 1 20 ? 19.491 6.695 36.999 1.00 22.48 2255 VAL B C 1
ATOM 821 O O . VAL B 1 20 ? 18.355 7.136 36.893 1.00 21.26 2255 VAL B O 1
ATOM 825 N N . PRO B 1 21 ? 20.371 6.710 35.974 1.00 22.89 2256 PRO B N 1
ATOM 826 C CA . PRO B 1 21 ? 19.987 7.252 34.685 1.00 21.67 2256 PRO B CA 1
ATOM 827 C C . PRO B 1 21 ? 18.703 6.647 34.089 1.00 20.86 2256 PRO B C 1
ATOM 828 O O . PRO B 1 21 ? 18.620 5.449 33.932 1.00 22.03 2256 PRO B O 1
ATOM 832 N N . ALA B 1 22 ? 17.750 7.513 33.743 1.00 18.11 2257 ALA B N 1
ATOM 833 C CA . ALA B 1 22 ? 16.494 7.145 33.099 1.00 17.85 2257 ALA B CA 1
ATOM 834 C C . ALA B 1 22 ? 16.605 7.543 31.622 1.00 18.19 2257 ALA B C 1
ATOM 835 O O . ALA B 1 22 ? 16.812 8.739 31.295 1.00 18.46 2257 ALA B O 1
ATOM 837 N N . GLU B 1 23 ? 16.407 6.564 30.740 1.00 15.92 2258 GLU B N 1
ATOM 838 C CA . GLU B 1 23 ? 16.750 6.731 29.333 1.00 17.64 2258 GLU B CA 1
ATOM 839 C C . GLU B 1 23 ? 15.544 6.558 28.443 1.00 14.89 2258 GLU B C 1
ATOM 840 O O . GLU B 1 23 ? 14.673 5.734 28.723 1.00 15.49 2258 GLU B O 1
ATOM 846 N N . PHE B 1 24 ? 15.479 7.380 27.402 1.00 14.16 2259 PHE B N 1
ATOM 847 C CA . PHE B 1 24 ? 14.455 7.233 26.373 1.00 14.93 2259 PHE B CA 1
ATOM 848 C C . PHE B 1 24 ? 15.013 7.784 25.041 1.00 14.28 2259 PHE B C 1
ATOM 849 O O . PHE B 1 24 ? 16.106 8.394 24.993 1.00 14.02 2259 PHE B O 1
ATOM 857 N N . SER B 1 25 ? 14.296 7.499 23.959 1.00 14.69 2260 SER B N 1
ATOM 858 C CA . SER B 1 25 ? 14.703 7.990 22.633 1.00 15.61 2260 SER B CA 1
ATOM 859 C C . SER B 1 25 ? 13.570 8.842 22.045 1.00 15.80 2260 SER B C 1
ATOM 860 O O . SER B 1 25 ? 12.371 8.674 22.367 1.00 14.52 2260 SER B O 1
ATOM 864 N N . ILE B 1 26 ? 13.988 9.739 21.178 1.00 17.72 2261 ILE B N 1
ATOM 865 C CA . ILE B 1 26 ? 13.092 10.578 20.410 1.00 19.85 2261 ILE B CA 1
ATOM 866 C C . ILE B 1 26 ? 13.448 10.347 18.929 1.00 20.89 2261 ILE B C 1
ATOM 867 O O . ILE B 1 26 ? 14.613 10.266 18.556 1.00 21.01 2261 ILE B O 1
ATOM 872 N N . TRP B 1 27 ? 12.430 10.230 18.098 1.00 23.77 2262 TRP B N 1
ATOM 873 C CA . TRP B 1 27 ? 12.615 10.124 16.652 1.00 27.19 2262 TRP B CA 1
ATOM 874 C C . TRP B 1 27 ? 11.864 11.306 16.025 1.00 27.29 2262 TRP B C 1
ATOM 875 O O . TRP B 1 27 ? 10.643 11.409 16.153 1.00 25.26 2262 TRP B O 1
ATOM 886 N N . THR B 1 28 ? 12.635 12.225 15.446 1.00 29.41 2263 THR B N 1
ATOM 887 C CA . THR B 1 28 ? 12.143 13.484 14.847 1.00 32.29 2263 THR B CA 1
ATOM 888 C C . THR B 1 28 ? 12.344 13.478 13.331 1.00 34.27 2263 THR B C 1
ATOM 889 O O . THR B 1 28 ? 12.046 14.481 12.663 1.00 33.47 2263 THR B O 1
ATOM 893 N N . ARG B 1 29 ? 12.822 12.336 12.798 1.00 36.72 2264 ARG B N 1
ATOM 894 C CA . ARG B 1 29 ? 13.191 12.178 11.356 1.00 38.94 2264 ARG B CA 1
ATOM 895 C C . ARG B 1 29 ? 12.085 12.565 10.378 1.00 39.79 2264 ARG B C 1
ATOM 896 O O . ARG B 1 29 ? 12.361 13.168 9.360 1.00 40.50 2264 ARG B O 1
ATOM 904 N N . GLU B 1 30 ? 10.846 12.202 10.684 1.00 40.99 2265 GLU B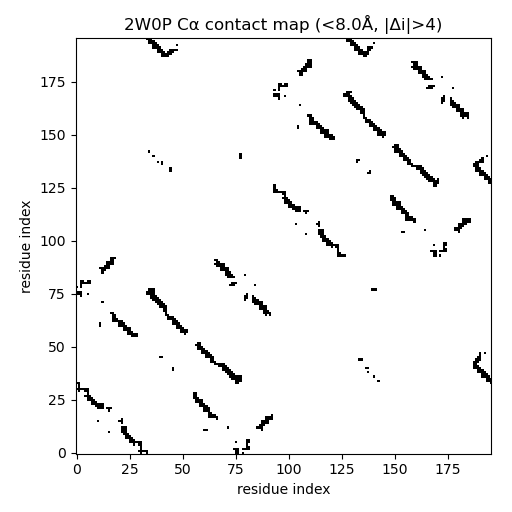 N 1
ATOM 905 C CA . GLU B 1 30 ? 9.699 12.551 9.859 1.00 42.64 2265 GLU B CA 1
ATOM 906 C C . GLU B 1 30 ? 9.088 13.924 10.100 1.00 43.07 2265 GLU B C 1
ATOM 907 O O . GLU B 1 30 ? 8.194 14.345 9.354 1.00 43.55 2265 GLU B O 1
ATOM 913 N N . ALA B 1 31 ? 9.603 14.642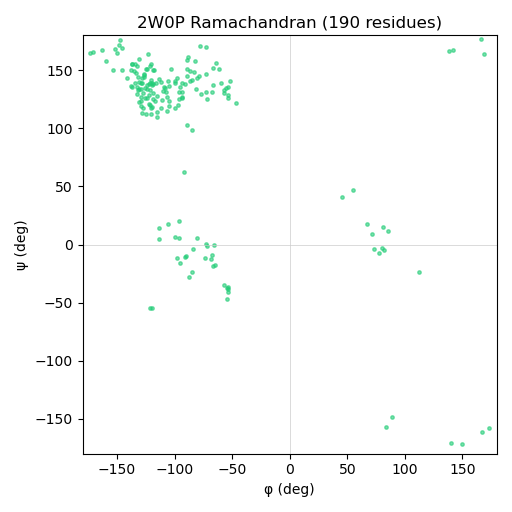 11.098 1.00 43.48 2266 ALA B N 1
ATOM 914 C CA . ALA B 1 31 ? 8.996 15.896 11.565 1.00 43.63 2266 ALA B CA 1
ATOM 915 C C . ALA B 1 31 ? 9.415 17.123 10.765 1.00 43.81 2266 ALA B C 1
ATOM 916 O O . ALA B 1 31 ? 8.719 18.143 10.786 1.00 44.04 2266 ALA B O 1
ATOM 918 N N . GLY B 1 32 ? 10.580 17.029 10.123 1.00 44.46 2267 GLY B N 1
ATOM 919 C CA . GLY B 1 32 ? 11.201 18.151 9.428 1.00 44.67 2267 GLY B CA 1
ATOM 920 C C . GLY B 1 32 ? 12.099 18.977 10.329 1.00 45.24 2267 GLY B C 1
ATOM 921 O O . GLY B 1 32 ? 12.725 18.457 11.271 1.00 45.16 2267 GLY B O 1
ATOM 922 N N . ALA B 1 33 ? 12.172 20.274 10.036 1.00 44.89 2268 ALA B N 1
ATOM 923 C CA . ALA B 1 33 ? 13.026 21.176 10.817 1.00 44.21 2268 ALA B CA 1
ATOM 924 C C . ALA B 1 33 ? 12.335 21.590 12.105 1.00 42.80 2268 ALA B C 1
ATOM 925 O O . ALA B 1 33 ? 11.117 21.791 12.131 1.00 43.52 2268 ALA B O 1
ATOM 927 N N . GLY B 1 34 ? 13.122 21.722 13.175 1.00 41.69 2269 GLY B N 1
A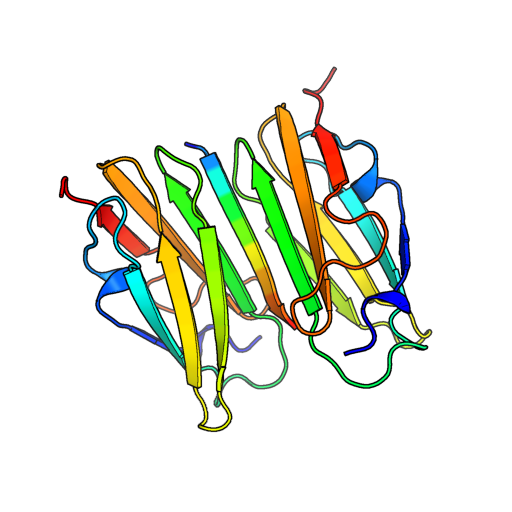TOM 928 C CA . GLY B 1 34 ? 12.595 22.172 14.446 1.00 38.62 2269 GLY B CA 1
ATOM 929 C C . GLY B 1 34 ? 13.575 22.006 15.578 1.00 36.97 2269 GLY B C 1
ATOM 930 O O . GLY B 1 34 ? 14.560 21.284 15.447 1.00 37.93 2269 GLY B O 1
ATOM 931 N N . GLY B 1 35 ? 13.306 22.689 16.683 1.00 33.97 2270 GLY B N 1
ATOM 932 C CA . GLY B 1 35 ? 14.123 22.571 17.879 1.00 31.29 2270 GLY B CA 1
ATOM 933 C C . GLY B 1 35 ? 13.363 21.699 18.850 1.00 27.63 2270 GLY B C 1
ATOM 934 O O . GLY B 1 35 ? 12.140 21.629 18.787 1.00 28.05 2270 GLY B O 1
ATOM 935 N N . LEU B 1 36 ? 14.107 20.996 19.703 1.00 25.84 2271 LEU B N 1
ATOM 936 C CA . LEU B 1 36 ? 13.557 20.200 20.799 1.00 23.72 2271 LEU B CA 1
ATOM 937 C C . LEU B 1 36 ? 13.787 20.900 22.160 1.00 21.79 2271 LEU B C 1
ATOM 938 O O . LEU B 1 36 ? 14.825 21.536 22.400 1.00 19.77 2271 LEU B O 1
ATOM 943 N N . ALA B 1 37 ? 12.771 20.799 23.006 1.00 20.85 2272 ALA B N 1
ATOM 944 C CA . ALA B 1 37 ? 12.876 21.175 24.431 1.00 19.81 2272 ALA B CA 1
ATOM 945 C C . ALA B 1 37 ? 12.470 19.985 25.305 1.00 18.49 2272 ALA B C 1
ATOM 946 O O . ALA B 1 37 ? 11.397 19.417 25.083 1.00 18.52 2272 ALA B O 1
ATOM 948 N N . ILE B 1 38 ? 13.347 19.590 26.252 1.00 17.35 2273 ILE B N 1
ATOM 949 C CA . ILE B 1 38 ? 13.060 18.436 27.137 1.00 16.51 2273 ILE B CA 1
ATOM 950 C C . ILE B 1 38 ? 13.062 19.013 28.554 1.00 16.93 2273 ILE B C 1
ATOM 951 O O . ILE B 1 38 ? 14.082 19.599 28.957 1.00 15.92 2273 ILE B O 1
ATOM 956 N N . ALA B 1 39 ? 11.924 18.928 29.248 1.00 16.13 2274 ALA B N 1
ATOM 957 C CA . ALA B 1 39 ? 11.818 19.473 30.613 1.00 17.04 2274 ALA B CA 1
ATOM 958 C C . ALA B 1 39 ? 11.474 18.361 31.604 1.00 16.49 2274 ALA B C 1
ATOM 959 O O . ALA B 1 39 ? 10.737 17.405 31.282 1.00 15.89 2274 ALA B O 1
ATOM 961 N N . VAL B 1 40 ? 12.130 18.421 32.760 1.00 16.97 2275 VAL B N 1
ATOM 962 C CA . VAL B 1 40 ? 11.855 17.469 33.851 1.00 15.12 2275 VAL B CA 1
ATOM 963 C C . VAL B 1 40 ? 11.541 18.363 35.083 1.00 16.46 2275 VAL B C 1
ATOM 964 O O . VAL B 1 40 ? 12.378 19.217 35.473 1.00 14.24 2275 VAL B O 1
ATOM 968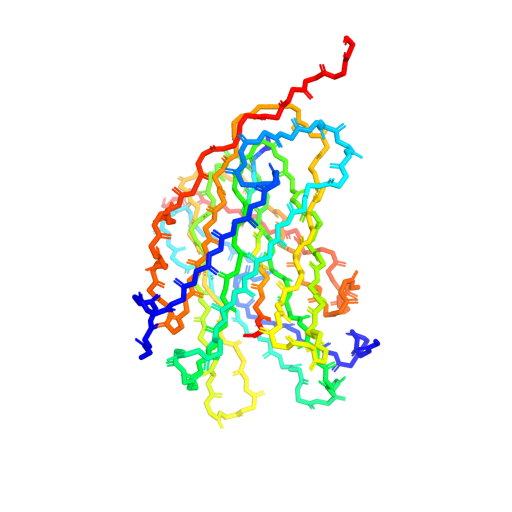 N N . GLU B 1 41 ? 10.375 18.131 35.710 1.00 16.02 2276 GLU B N 1
ATOM 969 C CA . GLU B 1 41 ? 9.889 18.987 36.818 1.00 17.92 2276 GLU B CA 1
ATOM 970 C C . GLU B 1 41 ? 9.515 18.060 37.986 1.00 16.24 2276 GLU B C 1
ATOM 971 O O . GLU B 1 41 ? 8.856 17.063 37.784 1.00 15.12 2276 GLU B O 1
ATOM 977 N N . GLY B 1 42 ? 9.934 18.385 39.203 1.00 16.35 2277 GLY B N 1
ATOM 978 C CA . GLY B 1 42 ? 9.564 17.513 40.313 1.00 15.88 2277 GLY B CA 1
ATOM 979 C C . GLY B 1 42 ? 10.370 17.854 41.535 1.00 15.35 2277 GLY B C 1
ATOM 980 O O . GLY B 1 42 ? 10.942 18.933 41.597 1.00 15.88 2277 GLY B O 1
ATOM 981 N N . PRO B 1 43 ? 10.432 16.910 42.507 1.00 18.27 2278 PRO B N 1
ATOM 982 C CA . PRO B 1 43 ? 11.094 17.220 43.850 1.00 16.95 2278 PRO B CA 1
ATOM 983 C C . PRO B 1 43 ? 12.625 17.492 43.891 1.00 17.59 2278 PRO B C 1
ATOM 984 O O . PRO B 1 43 ? 13.142 17.851 44.901 1.00 19.12 2278 PRO B O 1
ATOM 988 N N . SER B 1 44 ? 13.333 17.450 42.769 1.00 19.28 2279 SER B N 1
ATOM 989 C CA . SER B 1 44 ? 14.793 17.750 42.750 1.00 18.00 2279 SER B CA 1
ATOM 990 C C . SER B 1 44 ? 15.189 18.019 41.303 1.00 16.51 2279 SER B C 1
ATOM 991 O O . SER B 1 44 ? 14.403 17.773 40.360 1.00 15.35 2279 SER B O 1
ATOM 994 N N . LYS B 1 45 ? 16.393 18.557 41.126 1.00 16.62 2280 LYS B N 1
ATOM 995 C CA . LYS B 1 45 ? 16.849 18.997 39.804 1.00 17.55 2280 LYS B CA 1
ATOM 996 C C . LYS B 1 45 ? 17.394 17.836 38.923 1.00 17.24 2280 LYS B C 1
ATOM 997 O O . LYS B 1 45 ? 18.171 17.029 39.350 1.00 18.40 2280 LYS B O 1
ATOM 1003 N N . ALA B 1 46 ? 16.982 17.778 37.662 1.00 17.41 2281 ALA B N 1
ATOM 1004 C CA . ALA B 1 46 ? 17.467 16.738 36.776 1.00 16.06 2281 ALA B CA 1
ATOM 1005 C C . ALA B 1 46 ? 18.789 17.161 36.101 1.00 15.99 2281 ALA B C 1
ATOM 1006 O O . ALA B 1 46 ? 18.917 18.327 35.685 1.00 14.57 2281 ALA B O 1
ATOM 1008 N N . GLU B 1 47 ? 19.710 16.205 35.965 1.00 14.81 2282 GLU B N 1
ATOM 1009 C CA . GLU B 1 47 ? 20.885 16.389 35.044 1.00 15.59 2282 GLU B CA 1
ATOM 1010 C C . GLU B 1 47 ? 20.438 15.693 33.719 1.00 14.84 2282 GLU B C 1
ATOM 1011 O O . GLU B 1 47 ? 20.133 14.515 33.736 1.00 15.92 2282 GLU B O 1
ATOM 1017 N N . ILE B 1 48 ? 20.488 16.391 32.611 1.00 15.16 2283 ILE B N 1
ATOM 1018 C CA . ILE B 1 48 ? 19.934 15.886 31.336 1.00 15.55 2283 ILE B CA 1
ATOM 1019 C C . ILE B 1 48 ? 21.093 15.798 30.337 1.00 18.32 2283 ILE B C 1
ATOM 1020 O O . ILE B 1 48 ? 21.864 16.754 30.201 1.00 18.54 2283 ILE B O 1
ATOM 1025 N N . SER B 1 49 ? 21.235 14.647 29.669 1.00 18.95 2284 SER B N 1
ATOM 1026 C CA . SER B 1 49 ? 22.196 14.532 28.553 1.00 20.24 2284 SER B CA 1
ATOM 1027 C C . SER B 1 49 ? 21.451 14.063 27.289 1.00 21.12 2284 SER B C 1
ATOM 1028 O O . SER B 1 49 ? 20.380 13.409 27.344 1.00 19.14 2284 SER B O 1
ATOM 1031 N N . PHE B 1 50 ? 21.994 14.473 26.150 1.00 22.63 2285 PHE B N 1
ATOM 1032 C CA . PHE B 1 50 ? 21.319 14.347 24.855 1.00 23.42 2285 PHE B CA 1
ATOM 1033 C C . PHE B 1 50 ? 22.374 13.873 23.853 1.00 25.25 2285 PHE B C 1
ATOM 1034 O O . PHE B 1 50 ? 23.545 14.354 23.872 1.00 23.85 2285 PHE B O 1
ATOM 1042 N N . GLU B 1 51 ? 21.992 12.903 23.026 1.00 26.14 2286 GLU B N 1
ATOM 1043 C CA . GLU B 1 51 ? 22.926 12.364 22.051 1.00 30.01 2286 GLU B CA 1
ATOM 1044 C C . GLU B 1 51 ? 22.264 12.391 20.679 1.00 28.95 2286 GLU B C 1
ATOM 1045 O O . GLU B 1 51 ? 21.263 11.727 20.458 1.00 27.60 2286 GLU B O 1
ATOM 1051 N N . ASP B 1 52 ? 22.780 13.222 19.773 1.00 30.25 2287 ASP B N 1
ATOM 1052 C CA . ASP B 1 52 ? 22.244 13.294 18.390 1.00 31.43 2287 ASP B CA 1
ATOM 1053 C C . ASP B 1 52 ? 22.969 12.181 17.644 1.00 31.40 2287 ASP B C 1
ATOM 1054 O O . ASP B 1 52 ? 24.142 12.312 17.264 1.00 31.90 2287 ASP B O 1
ATOM 1059 N N . ARG B 1 53 ? 22.305 11.041 17.498 1.00 30.23 2288 ARG B N 1
ATOM 1060 C CA . ARG B 1 53 ? 22.961 9.870 16.896 1.00 30.48 2288 ARG B CA 1
ATOM 1061 C C . ARG B 1 53 ? 22.963 9.889 15.365 1.00 30.63 2288 ARG B C 1
ATOM 1062 O O . ARG B 1 53 ? 22.126 10.512 14.738 1.00 31.01 2288 ARG B O 1
ATOM 1070 N N . LYS B 1 54 ? 23.893 9.159 14.768 1.00 32.50 2289 LYS B N 1
ATOM 1071 C CA . LYS B 1 54 ? 23.979 9.093 13.291 1.00 33.77 2289 LYS B CA 1
ATOM 1072 C C . LYS B 1 54 ? 22.845 8.234 12.657 1.00 33.01 2289 LYS B C 1
ATOM 1073 O O . LYS B 1 54 ? 22.595 8.298 11.447 1.00 31.84 2289 LYS B O 1
ATOM 1079 N N . ASP B 1 55 ? 22.117 7.491 13.508 1.00 32.90 2290 ASP B N 1
ATOM 1080 C CA . ASP B 1 55 ? 21.157 6.477 13.057 1.00 30.94 2290 ASP B CA 1
ATOM 1081 C C . ASP B 1 55 ? 19.697 6.961 12.978 1.00 31.91 2290 ASP B C 1
ATOM 1082 O O . ASP B 1 55 ? 18.753 6.165 12.980 1.00 32.02 2290 ASP B O 1
ATOM 1087 N N . GLY B 1 56 ? 19.502 8.262 12.915 1.00 32.99 2291 GLY B N 1
ATOM 1088 C CA . GLY B 1 56 ? 18.144 8.785 12.828 1.00 33.40 2291 GLY B CA 1
ATOM 1089 C C . GLY B 1 56 ? 17.398 8.868 14.168 1.00 33.27 2291 GLY B C 1
ATOM 1090 O O . GLY B 1 56 ? 16.158 8.983 14.184 1.00 35.56 2291 GLY B O 1
ATOM 1091 N N . SER B 1 57 ? 18.117 8.772 15.287 1.00 30.81 2292 SER B N 1
ATOM 1092 C CA . SER B 1 57 ? 17.446 8.800 16.610 1.00 27.56 2292 SER B CA 1
ATOM 1093 C C . SER B 1 57 ? 18.162 9.800 17.492 1.00 26.07 2292 SER B C 1
ATOM 1094 O O . SER B 1 57 ? 19.312 10.156 17.200 1.00 24.85 2292 SER B O 1
ATOM 1097 N N . CYS B 1 58 ? 17.475 10.273 18.540 1.00 23.58 2293 CYS B N 1
ATOM 1098 C CA . CYS B 1 58 ? 18.052 11.208 19.527 1.00 22.94 2293 CYS B CA 1
ATOM 1099 C C . CYS B 1 58 ? 17.915 10.513 20.899 1.00 21.16 2293 CYS B C 1
ATOM 1100 O O . CYS B 1 58 ? 16.831 10.110 21.250 1.00 21.17 2293 CYS B O 1
ATOM 1103 N N . GLY B 1 59 ? 19.022 10.282 21.577 1.00 18.55 2294 GLY B N 1
ATOM 1104 C CA . GLY B 1 59 ? 19.070 9.552 22.875 1.00 18.43 2294 GLY B CA 1
ATOM 1105 C C . GLY B 1 59 ? 19.004 10.623 23.987 1.00 17.68 2294 GLY B C 1
ATOM 1106 O O . GLY B 1 59 ? 19.727 11.632 23.916 1.00 16.80 2294 GLY B O 1
ATOM 1107 N N . VAL B 1 60 ? 18.126 10.418 24.972 1.00 17.11 2295 VAL B N 1
ATOM 1108 C CA . VAL B 1 60 ? 18.052 11.304 26.143 1.00 16.31 2295 VAL B CA 1
ATOM 1109 C C . VAL B 1 60 ? 18.299 10.481 27.422 1.00 16.78 2295 VAL B C 1
ATOM 1110 O O . VAL B 1 60 ? 17.843 9.346 27.516 1.00 16.54 2295 VAL B O 1
ATOM 1114 N N . ALA B 1 61 ? 19.065 11.027 28.385 1.00 16.28 2296 ALA B N 1
ATOM 1115 C CA . ALA B 1 61 ? 19.176 10.382 29.665 1.00 17.38 2296 ALA B CA 1
ATOM 1116 C C . ALA B 1 61 ? 19.004 11.481 30.733 1.00 17.47 2296 ALA B C 1
ATOM 1117 O O . ALA B 1 61 ? 19.468 12.613 30.525 1.00 18.79 2296 ALA B O 1
ATOM 1119 N N . TYR B 1 62 ? 18.268 11.191 31.810 1.00 15.36 2297 TYR B N 1
ATOM 1120 C CA . TYR B 1 62 ? 18.251 12.139 32.922 1.00 14.40 2297 TYR B CA 1
ATOM 1121 C C . TYR B 1 62 ? 18.463 11.386 34.257 1.00 14.78 2297 TYR B C 1
ATOM 1122 O O . TYR B 1 62 ? 18.145 10.176 34.374 1.00 15.01 2297 TYR B O 1
ATOM 1131 N N . VAL B 1 63 ? 19.010 12.100 35.255 1.00 15.06 2298 VAL B N 1
ATOM 1132 C CA . VAL B 1 63 ? 19.076 11.539 36.608 1.00 13.53 2298 VAL B CA 1
ATOM 1133 C C . VAL B 1 63 ? 18.498 12.563 37.544 1.00 13.46 2298 VAL B C 1
ATOM 1134 O O . VAL B 1 63 ? 18.842 13.736 37.476 1.00 12.44 2298 VAL B O 1
ATOM 1140 N N . VAL B 1 64 ? 17.704 12.071 38.510 1.00 13.31 2299 VAL B N 1
ATOM 1141 C CA . VAL B 1 64 ? 17.194 12.915 39.573 1.00 14.64 2299 VAL B CA 1
ATOM 1142 C C . VAL B 1 64 ? 17.526 12.212 40.888 1.00 15.55 2299 VAL B C 1
ATOM 1143 O O . VAL B 1 64 ? 17.503 10.988 40.973 1.00 15.59 2299 VAL B O 1
ATOM 1147 N N . GLN B 1 65 ? 17.868 12.982 41.902 1.00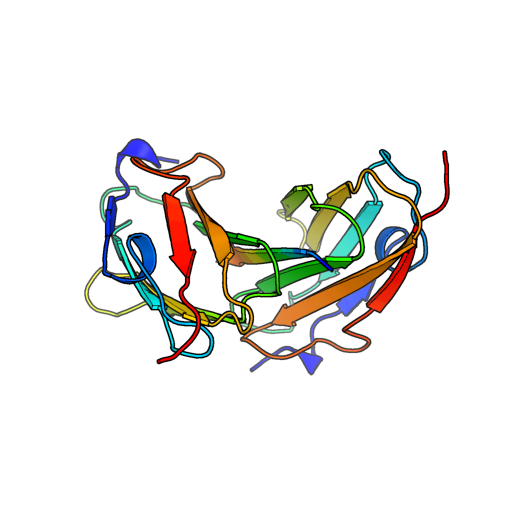 16.93 2300 GLN B N 1
ATOM 1148 C CA . GLN B 1 65 ? 18.337 12.347 43.144 1.00 19.69 2300 GLN B CA 1
ATOM 1149 C C . GLN B 1 65 ? 17.238 11.984 44.116 1.00 19.57 2300 GLN B C 1
ATOM 1150 O O . GLN B 1 65 ? 17.404 11.072 44.914 1.00 20.79 2300 GLN B O 1
ATOM 1156 N N . GLU B 1 66 ? 16.136 12.714 44.089 1.00 18.45 2301 GLU B N 1
ATOM 1157 C CA . GLU B 1 66 ? 15.062 12.501 45.079 1.00 18.90 2301 GLU B CA 1
ATOM 1158 C C . GLU B 1 66 ? 13.925 11.652 44.499 1.00 18.00 2301 GLU B C 1
ATOM 1159 O O . GLU B 1 66 ? 13.504 11.907 43.332 1.00 15.87 2301 GLU B O 1
ATOM 1165 N N . PRO B 1 67 ? 13.385 10.700 45.311 1.00 17.21 2302 PRO B N 1
ATOM 1166 C CA . PRO B 1 67 ? 12.194 9.938 44.936 1.00 16.52 2302 PRO B CA 1
ATOM 1167 C C . PRO B 1 67 ? 10.968 10.843 44.805 1.00 15.68 2302 PRO B C 1
ATOM 1168 O O . PRO B 1 67 ? 10.911 11.916 45.438 1.00 15.60 2302 PRO B O 1
ATOM 1172 N N . GLY B 1 68 ? 9.993 10.414 44.033 1.00 14.80 2303 GLY B N 1
ATOM 1173 C CA . GLY B 1 68 ? 8.735 11.164 43.921 1.00 16.28 2303 GLY B CA 1
ATOM 1174 C C . GLY B 1 68 ? 8.208 11.190 42.499 1.00 16.05 2303 GLY B C 1
ATOM 1175 O O . GLY B 1 68 ? 8.733 10.512 41.654 1.00 14.90 2303 GLY B O 1
ATOM 1176 N N . ASP B 1 69 ? 7.179 12.006 42.243 1.00 15.80 2304 ASP B N 1
ATOM 1177 C CA . ASP B 1 69 ? 6.564 12.083 40.931 1.00 15.69 2304 ASP B CA 1
ATOM 1178 C C . ASP B 1 69 ? 7.191 13.224 40.108 1.00 14.92 2304 ASP B C 1
ATOM 1179 O O . ASP B 1 69 ? 7.239 14.402 40.546 1.00 13.20 2304 ASP B O 1
ATOM 1184 N N . TYR B 1 70 ? 7.634 12.847 38.911 1.00 14.05 2305 TYR B N 1
ATOM 1185 C CA . TYR B 1 70 ? 8.234 13.826 38.011 1.00 14.17 2305 TYR B CA 1
ATOM 1186 C C . TYR B 1 70 ? 7.397 13.926 36.756 1.00 15.40 2305 TYR B C 1
ATOM 1187 O O . TYR B 1 70 ? 6.729 12.968 36.357 1.00 16.68 2305 TYR B O 1
ATOM 1196 N N . GLU B 1 71 ? 7.404 15.103 36.156 1.00 16.13 2306 GLU B N 1
ATOM 1197 C CA . GLU B 1 71 ? 6.729 15.317 34.866 1.00 17.50 2306 GLU B CA 1
ATOM 1198 C C . GLU B 1 71 ? 7.801 15.547 33.828 1.00 15.63 2306 GLU B C 1
ATOM 1199 O O . GLU B 1 71 ? 8.630 16.458 34.008 1.00 16.79 2306 GLU B O 1
ATOM 1205 N N . VAL B 1 72 ? 7.785 14.743 32.770 1.00 14.59 2307 VAL B N 1
ATOM 1206 C CA . VAL B 1 72 ? 8.782 14.835 31.671 1.00 14.63 2307 VAL B CA 1
ATOM 1207 C C . VAL B 1 72 ? 8.059 15.318 30.429 1.00 15.51 2307 VAL B C 1
ATOM 1208 O O . VAL B 1 72 ? 7.083 14.662 29.969 1.00 16.37 2307 VAL B O 1
ATOM 1212 N N . SER B 1 73 ? 8.462 16.486 29.948 1.00 16.12 2308 SER B N 1
ATOM 1213 C CA . SER B 1 73 ? 7.796 17.080 28.764 1.00 17.12 2308 SER B CA 1
ATOM 1214 C C . SER B 1 73 ? 8.774 17.082 27.575 1.00 16.99 2308 SER B C 1
ATOM 1215 O O . SER B 1 73 ? 9.982 17.301 27.745 1.00 16.22 2308 SER B O 1
ATOM 1219 N N . VAL B 1 74 ? 8.250 16.772 26.373 1.00 17.61 2309 VAL B N 1
ATOM 1220 C CA . VAL B 1 74 ? 9.070 16.785 25.190 1.00 17.24 2309 VAL B CA 1
ATOM 1221 C C . VAL B 1 74 ? 8.311 17.681 24.186 1.00 17.32 2309 VAL B C 1
ATOM 1222 O O . VAL B 1 74 ? 7.148 17.367 23.839 1.00 16.28 2309 VAL B O 1
ATOM 1226 N N . LYS B 1 75 ? 8.933 18.804 23.798 1.00 17.66 2310 LYS B N 1
ATOM 1227 C CA . LYS B 1 75 ? 8.260 19.741 22.883 1.00 20.45 2310 LYS B CA 1
ATOM 1228 C C . LYS B 1 75 ? 9.115 19.921 21.643 1.00 21.55 2310 LYS B C 1
ATOM 1229 O O . LYS B 1 75 ? 10.316 20.020 21.756 1.00 21.42 2310 LYS B O 1
ATOM 1235 N N . PHE B 1 76 ? 8.484 19.942 20.456 1.00 23.15 2311 PHE B N 1
ATOM 1236 C CA . PHE B 1 76 ? 9.181 20.166 19.156 1.00 24.28 2311 PHE B CA 1
ATOM 1237 C C . PHE B 1 76 ? 8.596 21.436 18.552 1.00 25.69 2311 PHE B C 1
ATOM 1238 O O . PHE B 1 76 ? 7.386 21.544 18.438 1.00 24.40 2311 PHE B O 1
ATOM 1246 N N . ASN B 1 77 ? 9.435 22.409 18.213 1.00 27.54 2312 ASN B N 1
ATOM 1247 C CA . ASN B 1 77 ? 8.900 23.737 17.828 1.00 30.77 2312 ASN B CA 1
ATOM 1248 C C . ASN B 1 77 ? 7.805 24.218 18.784 1.00 31.36 2312 ASN B C 1
ATOM 1249 O O . ASN B 1 77 ? 6.774 24.750 18.347 1.00 31.96 2312 ASN B O 1
ATOM 1254 N N . GLU B 1 78 ? 8.047 23.972 20.080 1.00 31.47 2313 GLU B N 1
ATOM 1255 C CA . GLU B 1 78 ? 7.246 24.430 21.229 1.00 32.38 2313 GLU B CA 1
ATOM 1256 C C . GLU B 1 78 ? 5.842 23.845 21.383 1.00 30.44 2313 GLU B C 1
ATOM 1257 O O . GLU B 1 78 ? 4.997 24.365 22.139 1.00 30.88 2313 GLU B O 1
ATOM 1263 N N . GLU B 1 79 ? 5.587 22.731 20.714 1.00 28.40 2314 GLU B N 1
ATOM 1264 C CA . GLU B 1 79 ? 4.362 22.010 20.958 1.00 28.43 2314 GLU B CA 1
ATOM 1265 C C . GLU B 1 79 ? 4.698 20.685 21.574 1.00 25.51 2314 GLU B C 1
ATOM 1266 O O . GLU B 1 79 ? 5.634 20.044 21.129 1.00 23.92 2314 GLU B O 1
ATOM 1272 N N . HIS B 1 80 ? 3.879 20.229 22.523 1.00 24.28 2315 HIS B N 1
ATOM 1273 C CA . HIS B 1 80 ? 4.010 18.884 23.057 1.00 23.08 2315 HIS B CA 1
ATOM 1274 C C . HIS B 1 80 ? 3.899 17.857 21.921 1.00 23.60 2315 HIS B C 1
ATOM 1275 O O . HIS B 1 80 ? 2.987 17.931 21.058 1.00 22.47 2315 HIS B O 1
ATOM 1282 N N . ILE B 1 81 ? 4.811 16.897 21.908 1.00 21.53 2316 ILE B N 1
ATOM 1283 C CA . ILE B 1 81 ? 4.721 15.742 20.995 1.00 21.30 2316 ILE B CA 1
ATOM 1284 C C . ILE B 1 81 ? 3.604 14.846 21.510 1.00 22.73 2316 ILE B C 1
ATOM 1285 O O . ILE B 1 81 ? 3.097 15.082 22.637 1.00 23.44 2316 ILE B O 1
ATOM 1290 N N . PRO B 1 82 ? 3.184 13.828 20.724 1.00 23.74 2317 PRO B N 1
ATOM 1291 C CA . PRO B 1 82 ? 2.193 12.855 21.216 1.00 23.87 2317 PRO B CA 1
ATOM 1292 C C . PRO B 1 82 ? 2.622 12.181 22.529 1.00 23.91 2317 PRO B C 1
ATOM 1293 O O . PRO B 1 82 ? 3.793 11.803 22.677 1.00 22.77 2317 PRO B O 1
ATOM 1297 N N . ASP B 1 83 ? 1.683 12.090 23.475 1.00 21.88 2318 ASP B N 1
ATOM 1298 C CA . ASP B 1 83 ? 1.913 11.493 24.806 1.00 22.77 2318 ASP B CA 1
ATOM 1299 C C . ASP B 1 83 ? 2.679 12.358 25.837 1.00 20.84 2318 ASP B C 1
ATOM 1300 O O . ASP B 1 83 ? 2.759 11.991 27.017 1.00 21.41 2318 ASP B O 1
ATOM 1305 N N . SER B 1 84 ? 3.207 13.517 25.416 1.00 20.66 2319 SER B N 1
ATOM 1306 C CA . SER B 1 84 ? 3.791 14.449 26.359 1.00 19.97 2319 SER B CA 1
ATOM 1307 C C . SER B 1 84 ? 2.706 15.366 26.963 1.00 20.31 2319 SER B C 1
ATOM 1308 O O . SE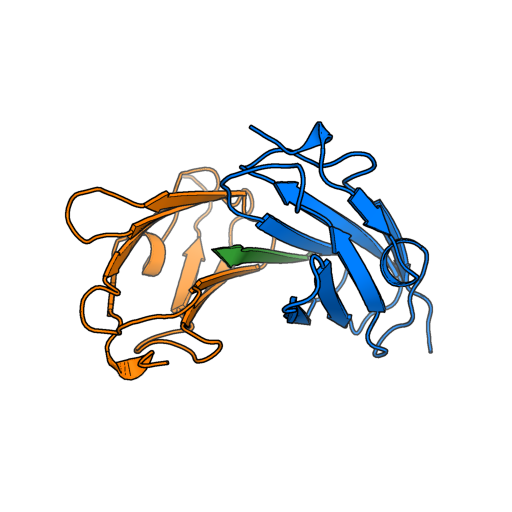R B 1 84 ? 1.822 15.854 26.217 1.00 21.69 2319 SER B O 1
ATOM 1311 N N . PRO B 1 85 ? 2.790 15.688 28.276 1.00 20.31 2320 PRO B N 1
ATOM 1312 C CA . PRO B 1 85 ? 3.844 15.329 29.262 1.00 19.95 2320 PRO B CA 1
ATOM 1313 C C . PRO B 1 85 ? 3.627 13.965 29.854 1.00 19.16 2320 PRO B C 1
ATOM 1314 O O . PRO B 1 85 ? 2.484 13.478 29.966 1.00 19.26 2320 PRO B O 1
ATOM 1318 N N . PHE B 1 86 ? 4.731 13.313 30.176 1.00 18.18 2321 PHE B N 1
ATOM 1319 C CA . PHE B 1 86 ? 4.748 11.982 30.796 1.00 16.79 2321 PHE B CA 1
ATOM 1320 C C . PHE B 1 86 ? 4.889 12.143 32.319 1.00 17.68 2321 PHE B C 1
ATOM 1321 O O . PHE B 1 86 ? 5.746 12.912 32.784 1.00 18.31 2321 PHE B O 1
ATOM 1329 N N . VAL B 1 87 ? 4.040 11.464 33.100 1.00 16.81 2322 VAL B N 1
ATOM 1330 C CA . VAL B 1 87 ? 4.254 11.393 34.563 1.00 17.26 2322 VAL B CA 1
ATOM 1331 C C . VAL B 1 87 ? 5.051 10.124 34.879 1.00 15.89 2322 VAL B C 1
ATOM 1332 O O . VAL B 1 87 ? 4.726 9.026 34.415 1.00 15.04 2322 VAL B O 1
ATOM 1336 N N . VAL B 1 88 ? 6.165 10.313 35.592 1.00 13.67 2323 VAL B N 1
ATOM 1337 C CA . VAL B 1 88 ? 7.142 9.255 35.861 1.00 13.66 2323 VAL B CA 1
ATOM 1338 C C . VAL B 1 88 ? 7.329 9.167 37.371 1.00 14.69 2323 VAL B C 1
ATOM 1339 O O . VAL B 1 88 ? 7.870 10.097 37.950 1.00 13.78 2323 VAL B O 1
ATOM 1343 N N . PRO B 1 89 ? 6.885 8.040 38.003 1.00 16.23 2324 PRO B N 1
ATOM 1344 C CA . PRO B 1 89 ? 7.208 7.778 39.415 1.00 15.88 2324 PRO B CA 1
ATOM 1345 C C . PRO B 1 89 ? 8.625 7.288 39.587 1.00 15.60 2324 PRO B C 1
ATOM 1346 O O . PRO B 1 89 ? 9.106 6.407 38.825 1.00 15.26 2324 PRO B O 1
ATOM 1350 N N . VAL B 1 90 ? 9.340 7.948 40.510 1.00 15.06 2325 VAL B N 1
ATOM 1351 C CA . VAL B 1 90 ? 10.752 7.619 40.718 1.00 13.91 2325 VAL B CA 1
ATOM 1352 C C . VAL B 1 90 ? 10.840 7.050 42.145 1.00 15.77 2325 VAL B C 1
ATOM 1353 O O . VAL B 1 90 ? 10.556 7.756 43.115 1.00 14.18 2325 VAL B O 1
ATOM 1357 N N . ALA B 1 91 ? 11.171 5.783 42.259 1.00 16.46 2326 ALA B N 1
ATOM 1358 C CA . ALA B 1 91 ? 11.159 5.171 43.555 1.00 19.73 2326 ALA B CA 1
ATOM 1359 C C . ALA B 1 91 ? 12.500 5.312 44.249 1.00 22.91 2326 ALA B C 1
ATOM 1360 O O . ALA B 1 91 ? 13.574 5.419 43.627 1.00 19.90 2326 ALA B O 1
ATOM 1362 N N . SER B 1 92 ? 12.348 5.337 45.570 1.00 26.16 2327 SER B N 1
ATOM 1363 C CA . SER B 1 92 ? 13.381 5.273 46.536 1.00 28.78 2327 SER B CA 1
ATOM 1364 C C . SER B 1 92 ? 13.949 3.862 46.586 1.00 31.01 2327 SER B C 1
ATOM 1365 O O . SER B 1 92 ? 13.230 2.898 46.741 1.00 31.41 2327 SER B O 1
ATOM 1369 N N . PRO B 1 93 ? 15.264 3.761 46.531 1.00 33.76 2328 PRO B N 1
ATOM 1370 C CA . PRO B 1 93 ? 15.954 2.481 46.508 1.00 34.98 2328 PRO B CA 1
ATOM 1371 C C . PRO B 1 93 ? 15.548 1.526 47.635 1.00 36.86 2328 PRO B C 1
ATOM 1372 O O . PRO B 1 93 ? 15.306 1.947 48.784 1.00 36.09 2328 PRO B O 1
ATOM 1376 N N . SER B 1 94 ? 15.444 0.254 47.260 1.00 38.53 2329 SER B N 1
ATOM 1377 C CA . SER B 1 94 ? 15.393 -0.902 48.179 1.00 41.56 2329 SER B CA 1
ATOM 1378 C C . SER B 1 94 ? 14.305 -1.901 47.819 1.00 41.73 2329 SER B C 1
ATOM 1379 O O . SER B 1 94 ? 14.210 -2.328 46.662 1.00 43.57 2329 SER B O 1
ATOM 1382 N N . ARG C 2 4 ? 12.365 22.383 48.511 1.00 33.63 8 ARG C N 1
ATOM 1383 C CA . ARG C 2 4 ? 12.957 22.628 47.157 1.00 31.60 8 ARG C CA 1
ATOM 1384 C C . ARG C 2 4 ? 12.307 21.725 46.094 1.00 30.22 8 ARG C C 1
ATOM 1385 O O . ARG C 2 4 ? 12.348 20.481 46.186 1.00 30.90 8 ARG C O 1
ATOM 1393 N N . VAL C 2 5 ? 11.709 22.353 45.084 1.00 25.69 9 VAL C N 1
ATOM 1394 C CA . VAL C 2 5 ? 11.291 21.652 43.886 1.00 22.46 9 VAL C CA 1
ATOM 1395 C C . VAL C 2 5 ? 12.002 22.369 42.720 1.00 17.51 9 VAL C C 1
ATOM 1396 O O . VAL C 2 5 ? 12.500 23.508 42.875 1.00 16.49 9 VAL C O 1
ATOM 1400 N N . ALA C 2 6 ? 12.032 21.712 41.570 1.00 15.50 10 ALA C N 1
ATOM 1401 C CA . ALA C 2 6 ? 12.897 22.173 40.467 1.00 14.39 10 ALA C CA 1
ATOM 1402 C C . ALA C 2 6 ? 12.257 21.911 39.088 1.00 15.78 10 ALA C C 1
ATOM 1403 O O . ALA C 2 6 ? 11.456 20.980 38.925 1.00 16.82 10 ALA C O 1
ATOM 1405 N N . SER C 2 7 ? 12.589 22.772 38.116 1.00 15.38 11 SER C N 1
ATOM 1406 C CA . SER C 2 7 ? 12.225 22.605 36.720 1.00 16.76 11 SER C CA 1
ATOM 1407 C C . SER C 2 7 ? 13.552 22.776 36.030 1.00 16.56 11 SER C C 1
ATOM 1408 O O . SER C 2 7 ? 14.235 23.768 36.282 1.00 15.54 11 SER C O 1
ATOM 1411 N N . SER C 2 8 ? 13.878 21.776 35.208 1.00 16.72 12 SER C N 1
ATOM 1412 C CA . SER C 2 8 ? 15.186 21.599 34.535 1.00 16.25 12 SER C CA 1
ATOM 1413 C C . SER C 2 8 ? 14.821 21.387 33.069 1.00 17.93 12 SER C C 1
ATOM 1414 O O . SER C 2 8 ? 14.070 20.489 32.780 1.00 18.47 12 SER C O 1
ATOM 1418 N N . VAL C 2 9 ? 15.361 22.213 32.172 1.00 17.65 13 VAL C N 1
ATOM 1419 C CA . VAL C 2 9 ? 14.987 22.188 30.753 1.00 17.83 13 VAL C CA 1
ATOM 1420 C C . VAL C 2 9 ? 16.270 22.092 29.915 1.00 17.87 13 VAL C C 1
ATOM 1421 O O . VAL C 2 9 ? 17.280 22.717 30.261 1.00 19.20 13 VAL C O 1
ATOM 1427 N N . PHE C 2 10 ? 16.221 21.277 28.870 1.00 16.56 14 PHE C N 1
ATOM 1428 C CA . PHE C 2 10 ? 17.354 21.112 27.962 1.00 17.44 14 PHE C CA 1
ATOM 1429 C C . PHE C 2 10 ? 16.873 21.492 26.563 1.00 17.56 14 PHE C C 1
ATOM 1430 O O . PHE C 2 10 ? 15.796 21.061 26.132 1.00 16.70 14 PHE C O 1
ATOM 1438 N N . ILE C 2 11 ? 17.664 22.309 25.876 1.00 18.10 15 ILE C N 1
ATOM 1439 C CA . ILE C 2 11 ? 17.214 22.863 24.585 1.00 20.81 15 ILE C CA 1
ATOM 1440 C C . ILE C 2 11 ? 18.262 22.603 23.529 1.00 21.04 15 ILE C C 1
ATOM 1441 O O . ILE C 2 11 ? 19.417 22.895 23.756 1.00 18.79 15 ILE C O 1
ATOM 1446 N N . THR C 2 12 ? 17.833 22.068 22.390 1.00 24.06 16 THR C N 1
ATOM 1447 C CA . THR C 2 12 ? 18.701 21.720 21.248 1.00 27.06 16 THR C CA 1
ATOM 1448 C C . THR C 2 12 ? 17.866 21.301 20.014 1.00 26.91 16 THR C C 1
ATOM 1449 O O . THR C 2 12 ? 16.755 21.807 19.792 1.00 28.18 16 THR C O 1
#

Nearest PDB structures (foldseek):
  2w0p-assembly1_A  TM=1.011E+00  e=1.038E-17  Homo sapiens
  4p3w-assembly2_B  TM=9.938E-01  e=4.088E-16  Homo sapiens
  4p3w-assembly4_F  TM=9.937E-01  e=1.467E-15  Homo sapiens
  4p3w-assembly5_D  TM=9.944E-01  e=1.632E-15  Homo sapiens
  2bp3-assembly2_B  TM=9.669E-01  e=2.927E-11  Homo sapiens

CATH classification: 2.60.40.10

Organism: Homo sapiens (NCBI:txid9606)

Foldseek 3Di:
DQQQVKDKDAQLLEEAAAPDKRKIKIARQVRPDWDKDKDKDDDFDKDKDWADDPPRMIMIIIHGHDFDKMWIFIATRNHTHPCPRGIYGYHYD/DQLQPKDKDAQLLEEAAAQDKRKMKIACQVVPDWDKDKDKDDDFDKDKDWAPDPPRMIMIIIHGHDFDKIWIFIATNRHTHPPPGGIYGYDYDD/DDDDDDDDD

Radius of gyration: 16.3 Å; Cα contacts (8 Å, |Δi|>4): 579; chains: 3; bounding box: 32×42×39 Å

B-factor: mean 24.88, std 9.64, range [11.33, 86.8]

InterPro domains:
  IPR001298 Filamin/ABP280 repeat [SM00557] (280-377)
  IPR001298 Filamin/ABP280 repeat [SM00557] (380-477)
  IPR001298 Filamin/ABP280 repeat [SM00557] (479-573)
  IPR001298 Filamin/ABP280 repeat [SM00557] (575-666)
  IPR001298 Filamin/ABP280 repeat [SM00557] (671-766)
  IPR001298 Filamin/ABP280 repeat [SM00557] (768-869)
  IPR001298 Filamin/ABP280 repeat [SM00557] (871-968)
  IPR001298 Filamin/ABP280 repeat [SM00557] (970-1064)
  IPR001298 Filamin/ABP280 repeat [SM00557] (1066-1157)
  IPR001298 Filamin/ABP280 repeat [SM00557] (1159-1252)
  IPR001298 Filamin/ABP280 repeat [SM00557] (1254-1352)
  IPR001298 Filamin/ABP280 repeat [SM00557] (1354-1445)
  IPR001298 Filamin/ABP280 repeat [SM00557] (1447-1542)
  IPR001298 Filamin/ABP280 repeat [SM00557] (1544-1639)
  IPR001298 Filamin/ABP280 repeat [SM00557] (1641-1743)
  IPR001298 Filamin/ABP280 repeat [SM00557] (1758-1863)
  IPR001298 Filamin/ABP280 repeat [SM00557] (1864-1955)
  IPR001298 Filamin/ABP280 repeat [SM00557] (1956-2042)
  IPR001298 Filamin/ABP280 repeat [SM00557] (2046-2137)
  IPR001298 Filamin/ABP280 repeat [SM00557] (2150-2233)